Protein AF-A0A9W9W881-F1 (afdb_monomer_lite)

Sequence (322 aa):
MSTPLYPPQSPAHAGSLRLQHLAALTTILHRCLLQGDFTRAGRAWGLIMREQFRGKPADARLETRWGIGAEILLRRDQQSAPSIGHIAPTDAATGGRTPLPFTHKGFAEAKEYYERLILNHPYLKTNPHSISALHFYPAMFGLWVYVAQEESQFERDRIDDEESDELSDEDLIDEYGENRESNRKQALVAKVRGQELEQAQQIATRIDSLLGSPPYSDSPEILELRGMVSLWIGDLLALSLVKPPPEFLDEYGYDAMDTDGTDEPFEVRREQTLAMEQRKVEIHKSEEFLEKARKRRRGVSYNMEHLHIESPSAPTSPSPLY

Foldseek 3Di:
DDDDDDDPDDVVVVLVVLVVVLVVLVVQLVVCVVVVNLQVNQVSLVVQQDRADPNHGPDCQPPCNLLVNLLSLFQVVVVVPDPPDPDDDDDPPDPPDDPQRGDPRSLVVSLVSLVVQQVVFDDDPVCNPGDHNLNSLLSNLVSLLVVLVSQLVSQLVVLVVVVVVVVVPDPDDDPVRVVVSLLVSLLSSLVSLVSSLVSLVVSLVVLVVVCVDPPSVLRLSSLLVNLVSLLSNLVSLQSSQSDRDPVVCVVVVPDPPCPPDDDDPPVSVVSNVVSNVSSVVSNVSSVVSNVSSVVSVVVVVVVVVVVPDPPPPDDDDDDDDD

Organism: NCBI:txid1131564

pLDDT: mean 77.82, std 18.73, range [36.06, 97.75]

Structure (mmCIF, N/CA/C/O backbone):
data_AF-A0A9W9W881-F1
#
_entry.id   AF-A0A9W9W881-F1
#
loop_
_atom_site.group_PDB
_atom_site.id
_atom_site.type_symbol
_atom_site.label_atom_id
_atom_site.label_alt_id
_atom_site.label_comp_id
_atom_site.label_asym_id
_atom_site.label_entity_id
_atom_site.label_seq_id
_atom_site.pdbx_PDB_ins_code
_atom_site.Cartn_x
_atom_site.Cartn_y
_atom_site.Cartn_z
_atom_site.occupancy
_atom_site.B_iso_or_equiv
_atom_site.auth_seq_id
_atom_site.auth_comp_id
_atom_site.auth_asym_id
_atom_site.auth_atom_id
_atom_site.pdbx_PDB_model_num
ATOM 1 N N . MET A 1 1 ? 35.315 -40.656 -41.430 1.00 43.31 1 MET A N 1
ATOM 2 C CA . MET A 1 1 ? 34.558 -40.020 -40.331 1.00 43.31 1 MET A CA 1
ATOM 3 C C . MET A 1 1 ? 34.282 -38.583 -40.748 1.00 43.31 1 MET A C 1
ATOM 5 O O . MET A 1 1 ? 35.119 -37.724 -40.513 1.00 43.31 1 MET A O 1
ATOM 9 N N . SER A 1 2 ? 33.192 -38.345 -41.481 1.00 42.66 2 SER A N 1
ATOM 10 C CA . SER A 1 2 ? 32.840 -37.005 -41.969 1.00 42.66 2 SER A CA 1
ATOM 11 C C . SER A 1 2 ? 32.074 -36.267 -40.877 1.00 42.66 2 SER A C 1
ATOM 13 O O . SER A 1 2 ? 30.987 -36.692 -40.493 1.00 42.66 2 SER A O 1
ATOM 15 N N . THR A 1 3 ? 32.653 -35.193 -40.348 1.00 47.22 3 THR A N 1
ATOM 16 C CA . THR A 1 3 ? 31.975 -34.268 -39.437 1.00 47.22 3 THR A CA 1
ATOM 17 C C . THR A 1 3 ? 30.862 -33.540 -40.199 1.00 47.22 3 THR A C 1
ATOM 19 O O . THR A 1 3 ? 31.133 -32.973 -41.260 1.00 47.22 3 THR A O 1
ATOM 22 N N . PRO A 1 4 ? 29.605 -33.546 -39.719 1.00 52.56 4 PRO A N 1
ATOM 23 C CA . PRO A 1 4 ? 28.539 -32.813 -40.385 1.00 52.56 4 PRO A CA 1
ATOM 24 C C . PRO A 1 4 ? 28.791 -31.305 -40.243 1.00 52.56 4 PRO A C 1
ATOM 26 O O . PRO A 1 4 ? 28.753 -30.755 -39.142 1.00 52.56 4 PRO A O 1
ATOM 29 N N . LEU A 1 5 ? 29.061 -30.641 -41.371 1.00 47.91 5 LEU A N 1
ATOM 30 C CA . LEU A 1 5 ? 29.059 -29.184 -41.481 1.00 47.91 5 LEU A CA 1
ATOM 31 C C . LEU A 1 5 ? 27.616 -28.692 -41.313 1.00 47.91 5 LEU A C 1
ATOM 33 O O . LEU A 1 5 ? 26.796 -28.844 -42.216 1.00 47.91 5 LEU A O 1
ATOM 37 N N . TYR A 1 6 ? 27.302 -28.087 -40.169 1.00 52.16 6 TYR A N 1
ATOM 38 C CA . TYR A 1 6 ? 26.098 -27.271 -40.057 1.00 52.16 6 TYR A CA 1
ATOM 39 C C . TYR A 1 6 ? 26.323 -25.958 -40.822 1.00 52.16 6 TYR A C 1
ATOM 41 O O . TYR A 1 6 ? 27.308 -25.266 -40.542 1.00 52.16 6 TYR A O 1
ATOM 49 N N . PRO A 1 7 ? 25.450 -25.581 -41.775 1.00 54.53 7 PRO A N 1
ATOM 50 C CA . PRO A 1 7 ? 25.527 -24.262 -42.385 1.00 54.53 7 PRO A CA 1
ATOM 51 C C . PRO A 1 7 ? 25.271 -23.190 -41.310 1.00 54.53 7 PRO A C 1
ATOM 53 O O . PRO A 1 7 ? 24.410 -23.388 -40.445 1.00 54.53 7 PRO A O 1
ATOM 56 N N . PRO A 1 8 ? 25.996 -22.055 -41.329 1.00 53.31 8 PRO A N 1
ATOM 57 C CA . PRO A 1 8 ? 25.786 -20.986 -40.362 1.00 53.31 8 PRO A CA 1
ATOM 58 C C . PRO A 1 8 ? 24.362 -20.445 -40.516 1.00 53.31 8 PRO A C 1
ATOM 60 O O . PRO A 1 8 ? 23.983 -19.942 -41.575 1.00 53.31 8 PRO A O 1
ATOM 63 N N . GLN A 1 9 ? 23.553 -20.573 -39.462 1.00 55.41 9 GLN A N 1
ATOM 64 C CA . GLN A 1 9 ? 22.213 -19.998 -39.437 1.00 55.41 9 GLN A CA 1
ATOM 65 C C . GLN A 1 9 ? 22.325 -18.482 -39.630 1.00 55.41 9 GLN A C 1
ATOM 67 O O . GLN A 1 9 ? 23.018 -17.796 -38.878 1.00 55.41 9 GLN A O 1
ATOM 72 N N . SER A 1 10 ? 21.655 -17.964 -40.660 1.00 50.56 10 SER A N 1
ATOM 73 C CA . SER A 1 10 ? 21.650 -16.535 -40.963 1.00 50.56 10 SER A CA 1
ATOM 74 C C . SER A 1 10 ? 21.144 -15.736 -39.747 1.00 50.56 10 SER A C 1
ATOM 76 O O . SER A 1 10 ? 20.115 -16.104 -39.167 1.00 50.56 10 SER A O 1
ATOM 78 N N . PRO A 1 11 ? 21.809 -14.632 -39.350 1.00 57.38 11 PRO A N 1
ATOM 79 C CA . PRO A 1 11 ? 21.469 -13.863 -38.146 1.00 57.38 11 PRO A CA 1
ATOM 80 C C . PRO A 1 11 ? 20.027 -13.328 -38.147 1.00 57.38 11 PRO A C 1
ATOM 82 O O . PRO A 1 11 ? 19.446 -13.113 -37.083 1.00 57.38 11 PRO A O 1
ATOM 85 N N . ALA A 1 12 ? 19.416 -13.178 -39.327 1.00 56.03 12 ALA A N 1
ATOM 86 C CA . ALA A 1 12 ? 18.010 -12.805 -39.477 1.00 56.03 12 ALA A CA 1
ATOM 87 C C . ALA A 1 12 ? 17.038 -13.881 -38.943 1.00 56.03 12 ALA A C 1
ATOM 89 O O . ALA A 1 12 ? 16.045 -13.548 -38.297 1.00 56.03 12 ALA A O 1
ATOM 90 N N . HIS A 1 13 ? 17.342 -15.169 -39.146 1.00 57.84 13 HIS A N 1
ATOM 91 C CA . HIS A 1 13 ? 16.515 -16.277 -38.649 1.00 57.84 13 HIS A CA 1
ATOM 92 C C . HIS A 1 13 ? 16.701 -16.490 -37.140 1.00 57.84 13 HIS A C 1
ATOM 94 O O . HIS A 1 13 ? 15.731 -16.742 -36.429 1.00 57.84 13 HIS A O 1
ATOM 100 N N . ALA A 1 14 ? 17.922 -16.299 -36.628 1.00 60.28 14 ALA A N 1
ATOM 101 C CA . ALA A 1 14 ? 18.197 -16.345 -35.191 1.00 60.28 14 ALA A CA 1
ATOM 102 C C . ALA A 1 14 ? 17.456 -15.234 -34.419 1.00 60.28 14 ALA A C 1
ATOM 104 O O . ALA A 1 14 ? 16.965 -15.469 -33.315 1.00 60.28 14 ALA A O 1
ATOM 105 N N . GLY A 1 15 ? 17.322 -14.038 -35.007 1.00 65.81 15 GLY A N 1
ATOM 106 C CA . GLY A 1 15 ? 16.510 -12.954 -34.444 1.00 65.81 15 GLY A CA 1
ATOM 107 C C . GLY A 1 15 ? 15.017 -13.294 -34.383 1.00 65.81 15 GLY A C 1
ATOM 108 O O . GLY A 1 15 ? 14.369 -13.019 -33.376 1.00 65.81 15 GLY A O 1
ATOM 109 N N . SER A 1 16 ? 14.487 -13.945 -35.424 1.00 75.19 16 SER A N 1
ATOM 110 C CA . SER A 1 16 ? 13.089 -14.393 -35.471 1.00 75.19 16 SER A CA 1
ATOM 111 C C . SER A 1 16 ? 12.792 -15.491 -34.441 1.00 75.19 16 SER A C 1
ATOM 113 O O . SER A 1 16 ? 11.804 -15.388 -33.717 1.00 75.19 16 SER A O 1
ATOM 115 N N . LEU A 1 17 ? 13.678 -16.483 -34.287 1.00 81.69 17 LEU A N 1
ATOM 116 C CA . LEU A 1 17 ? 13.504 -17.561 -33.306 1.00 81.69 17 LEU A CA 1
ATOM 117 C C . LEU A 1 17 ? 13.557 -17.049 -31.859 1.00 81.69 17 LEU A C 1
ATOM 119 O O . LEU A 1 17 ? 12.751 -17.461 -31.030 1.00 81.69 17 LEU A O 1
ATOM 123 N N . ARG A 1 18 ? 14.469 -16.118 -31.545 1.00 76.62 18 ARG A N 1
ATOM 124 C CA . ARG A 1 18 ? 14.537 -15.505 -30.205 1.00 76.62 18 ARG A CA 1
ATOM 125 C C . ARG A 1 18 ? 13.291 -14.689 -29.878 1.00 76.62 18 ARG A C 1
ATOM 127 O O . ARG A 1 18 ? 12.807 -14.747 -28.754 1.00 76.62 18 ARG A O 1
ATOM 134 N N . LEU A 1 19 ? 12.745 -13.967 -30.858 1.00 79.12 19 LEU A N 1
ATOM 135 C CA . LEU A 1 19 ? 11.475 -13.255 -30.701 1.00 79.12 19 LEU A CA 1
ATOM 136 C C . LEU A 1 19 ? 10.310 -14.220 -30.462 1.00 79.12 19 LEU A C 1
ATOM 138 O O . LEU A 1 19 ? 9.491 -13.968 -29.583 1.00 79.12 19 LEU A O 1
ATOM 142 N N . GLN A 1 20 ? 10.262 -15.339 -31.188 1.00 84.75 20 GLN A N 1
ATOM 143 C CA . GLN A 1 20 ? 9.268 -16.393 -30.964 1.00 84.75 20 GLN A CA 1
ATOM 144 C C . GLN A 1 20 ? 9.413 -17.027 -29.575 1.00 84.75 20 GLN A C 1
ATOM 146 O O . GLN A 1 20 ? 8.412 -17.243 -28.898 1.00 84.75 20 GLN A O 1
ATOM 151 N N . HIS A 1 21 ? 10.643 -17.276 -29.121 1.00 86.69 21 HIS A N 1
ATOM 152 C CA . HIS A 1 21 ? 10.916 -17.811 -27.788 1.00 86.69 21 HIS A CA 1
ATOM 153 C C . HIS A 1 21 ? 10.500 -16.835 -26.682 1.00 86.69 21 HIS A C 1
ATOM 155 O O . HIS A 1 21 ? 9.827 -17.239 -25.738 1.00 86.69 21 HIS A O 1
ATOM 161 N N . LEU A 1 22 ? 10.829 -15.547 -26.816 1.00 85.38 22 LEU A N 1
ATOM 162 C CA . LEU A 1 22 ? 10.388 -14.515 -25.879 1.00 85.38 22 LEU A CA 1
ATOM 163 C C . LEU A 1 22 ? 8.862 -14.421 -25.852 1.00 85.38 22 LEU A C 1
ATOM 165 O O . LEU A 1 22 ? 8.283 -14.431 -24.772 1.00 85.38 22 LEU A O 1
ATOM 169 N N . ALA A 1 23 ? 8.207 -14.397 -27.016 1.00 86.38 23 ALA A N 1
ATOM 170 C CA . ALA A 1 23 ? 6.749 -14.397 -27.096 1.00 86.38 23 ALA A CA 1
ATOM 171 C C . ALA A 1 23 ? 6.154 -15.626 -26.389 1.00 86.38 23 ALA A C 1
ATOM 173 O O . ALA A 1 23 ? 5.244 -15.484 -25.572 1.00 86.38 23 ALA A O 1
ATOM 174 N N . ALA A 1 24 ? 6.714 -16.817 -26.617 1.00 91.44 24 ALA A N 1
ATOM 175 C CA . ALA A 1 24 ? 6.299 -18.034 -25.927 1.00 91.44 24 ALA A CA 1
ATOM 176 C C . ALA A 1 24 ? 6.495 -17.925 -24.403 1.00 91.44 24 ALA A C 1
ATOM 178 O O . ALA A 1 24 ? 5.555 -18.183 -23.654 1.00 91.44 24 ALA A O 1
ATOM 179 N N . LEU A 1 25 ? 7.657 -17.470 -23.922 1.00 90.06 25 LEU A N 1
ATOM 180 C CA . LEU A 1 25 ? 7.911 -17.279 -22.489 1.00 90.06 25 LEU A CA 1
ATOM 181 C C . LEU A 1 25 ? 6.960 -16.258 -21.855 1.00 90.06 25 LEU A C 1
ATOM 183 O O . LEU A 1 25 ? 6.441 -16.513 -20.771 1.00 90.06 25 LEU A O 1
ATOM 187 N N . THR A 1 26 ? 6.684 -15.140 -22.527 1.00 88.81 26 THR A N 1
ATOM 188 C CA . THR A 1 26 ? 5.724 -14.129 -22.063 1.00 88.81 26 THR A CA 1
ATOM 189 C C . THR A 1 26 ? 4.304 -14.698 -22.002 1.00 88.81 26 THR A C 1
ATOM 191 O O . THR A 1 26 ? 3.604 -14.484 -21.015 1.00 88.81 26 THR A O 1
ATOM 194 N N . THR A 1 27 ? 3.875 -15.486 -22.995 1.00 92.06 27 THR A N 1
ATOM 195 C CA . THR A 1 27 ? 2.553 -16.143 -22.946 1.00 92.06 27 THR A CA 1
ATOM 196 C C . THR A 1 27 ? 2.453 -17.165 -21.815 1.00 92.06 27 THR A C 1
ATOM 198 O O . THR A 1 27 ? 1.438 -17.207 -21.119 1.00 92.06 27 THR A O 1
ATOM 201 N N . ILE A 1 28 ? 3.509 -17.952 -21.580 1.00 93.06 28 ILE A N 1
ATOM 202 C CA . ILE A 1 28 ? 3.576 -18.899 -20.461 1.00 93.06 28 ILE A CA 1
ATOM 203 C C . ILE A 1 28 ? 3.518 -18.143 -19.134 1.00 93.06 28 ILE A C 1
ATOM 205 O O . ILE A 1 28 ? 2.747 -18.532 -18.263 1.00 93.06 28 ILE A O 1
ATOM 209 N N . LEU A 1 29 ? 4.269 -17.046 -18.997 1.00 91.69 29 LEU A N 1
ATOM 210 C CA . LEU A 1 29 ? 4.249 -16.192 -17.812 1.00 91.69 29 LEU A CA 1
ATOM 211 C C . LEU A 1 29 ? 2.827 -15.711 -17.500 1.00 91.69 29 LEU A C 1
ATOM 213 O O . LEU A 1 29 ? 2.336 -15.967 -16.404 1.00 91.69 29 LEU A O 1
ATOM 217 N N . HIS A 1 30 ? 2.142 -15.072 -18.454 1.00 91.06 30 HIS A N 1
ATOM 218 C CA . HIS A 1 30 ? 0.782 -14.569 -18.230 1.00 91.06 30 HIS A CA 1
ATOM 219 C C . HIS A 1 30 ? -0.218 -15.686 -17.935 1.00 91.06 30 HIS A C 1
ATOM 221 O O . HIS A 1 30 ? -1.065 -15.531 -17.058 1.00 91.06 30 HIS A O 1
ATOM 227 N N . ARG A 1 31 ? -0.101 -16.838 -18.606 1.00 94.44 31 ARG A N 1
ATOM 228 C CA . ARG A 1 31 ? -0.942 -18.000 -18.305 1.00 94.44 31 ARG A CA 1
ATOM 229 C C . ARG A 1 31 ? -0.710 -18.513 -16.884 1.00 94.44 31 ARG A C 1
ATOM 231 O O . ARG A 1 31 ? -1.683 -18.793 -16.194 1.00 94.44 31 ARG A O 1
ATOM 238 N N . CYS A 1 32 ? 0.544 -18.621 -16.446 1.00 92.62 32 CYS A N 1
ATOM 239 C CA . CYS A 1 32 ? 0.873 -19.027 -15.082 1.00 92.62 32 CYS A CA 1
ATOM 240 C C . CYS A 1 32 ? 0.336 -18.026 -14.053 1.00 92.62 32 CYS A C 1
ATOM 242 O O . CYS A 1 32 ? -0.226 -18.458 -13.057 1.00 92.62 32 CYS A O 1
ATOM 244 N N . LEU A 1 33 ? 0.425 -16.717 -14.311 1.00 91.12 33 LEU A N 1
ATOM 245 C CA . LEU A 1 33 ? -0.152 -15.692 -13.431 1.00 91.12 33 LEU A CA 1
ATOM 246 C C . LEU A 1 33 ? -1.680 -15.814 -13.324 1.00 91.12 33 LEU A C 1
ATOM 248 O O . LEU A 1 33 ? -2.207 -15.792 -12.219 1.00 91.12 33 LEU A O 1
ATOM 252 N N . LEU A 1 34 ? -2.387 -16.018 -14.444 1.00 91.50 34 LEU A N 1
ATOM 253 C CA . LEU A 1 34 ? -3.847 -16.211 -14.451 1.00 91.50 34 LEU A CA 1
ATOM 254 C C . LEU A 1 34 ? -4.287 -17.496 -13.740 1.00 91.50 34 LEU A C 1
ATOM 256 O O . LEU A 1 34 ? -5.361 -17.545 -13.155 1.00 91.50 34 LEU A O 1
ATOM 260 N N . GLN A 1 35 ? -3.468 -18.544 -13.808 1.00 90.25 35 GLN A N 1
ATOM 261 C CA . GLN A 1 35 ? -3.699 -19.803 -13.096 1.00 90.25 35 GLN A CA 1
ATOM 262 C C . GLN A 1 35 ? -3.260 -19.738 -11.628 1.00 90.25 35 GLN A C 1
ATOM 264 O O . GLN A 1 35 ? -3.449 -20.709 -10.900 1.00 90.25 35 GLN A O 1
ATOM 269 N N . GLY A 1 36 ? -2.639 -18.631 -11.215 1.00 87.56 36 GLY A N 1
ATOM 270 C CA . GLY A 1 36 ? -2.055 -18.479 -9.897 1.00 87.56 36 GLY A CA 1
ATOM 271 C C . GLY A 1 36 ? -0.903 -19.444 -9.637 1.00 87.56 36 GLY A C 1
ATOM 272 O O . GLY A 1 36 ? -0.760 -19.850 -8.505 1.00 87.56 36 GLY A O 1
ATOM 273 N N . ASP A 1 37 ? -0.094 -19.851 -10.624 1.00 90.94 37 ASP A N 1
ATOM 274 C CA . ASP A 1 37 ? 1.142 -20.638 -10.435 1.00 90.94 37 ASP A CA 1
ATOM 275 C C . ASP A 1 37 ? 2.366 -19.704 -10.439 1.00 90.94 37 ASP A C 1
ATOM 277 O O . ASP A 1 37 ? 3.026 -19.477 -11.462 1.00 90.94 37 ASP A O 1
ATOM 281 N N . PHE A 1 38 ? 2.667 -19.131 -9.273 1.00 90.81 38 PHE A N 1
ATOM 282 C CA . PHE A 1 38 ? 3.740 -18.156 -9.084 1.00 90.81 38 PHE A CA 1
ATOM 283 C C . PHE A 1 38 ? 5.134 -18.796 -9.124 1.00 90.81 38 PHE A C 1
ATOM 285 O O . PHE A 1 38 ? 6.111 -18.136 -9.488 1.00 90.81 38 PHE A O 1
ATOM 292 N N . THR A 1 39 ? 5.252 -20.094 -8.839 1.00 91.06 39 THR A N 1
ATOM 293 C CA . THR A 1 39 ? 6.529 -20.820 -8.933 1.00 91.06 39 THR A CA 1
ATOM 294 C C . THR A 1 39 ? 6.975 -20.973 -10.385 1.00 91.06 39 THR A C 1
ATOM 296 O O . THR A 1 39 ? 8.131 -20.678 -10.717 1.00 91.06 39 THR A O 1
ATOM 299 N N . ARG A 1 40 ? 6.079 -21.398 -11.286 1.00 91.06 40 ARG A N 1
ATOM 300 C CA . ARG A 1 40 ? 6.387 -21.472 -12.725 1.00 91.06 40 ARG A CA 1
ATOM 301 C C . ARG A 1 40 ? 6.504 -20.086 -13.341 1.00 91.06 40 ARG A C 1
ATOM 303 O O . ARG A 1 40 ? 7.426 -19.877 -14.134 1.00 91.06 40 ARG A O 1
ATOM 310 N N . ALA A 1 41 ? 5.656 -19.141 -12.930 1.00 92.69 41 ALA A N 1
ATOM 311 C CA . ALA A 1 41 ? 5.765 -17.747 -13.352 1.00 92.69 41 ALA A CA 1
ATOM 312 C C . ALA A 1 41 ? 7.150 -17.171 -13.016 1.00 92.69 41 ALA A C 1
ATOM 314 O O . ALA A 1 41 ? 7.804 -16.608 -13.890 1.00 92.69 41 ALA A O 1
ATOM 315 N N . GLY A 1 42 ? 7.662 -17.401 -11.802 1.00 90.00 42 GLY A N 1
ATOM 316 C CA . GLY A 1 42 ? 8.997 -16.951 -11.400 1.00 90.00 42 GLY A CA 1
ATOM 317 C C . GLY A 1 42 ? 10.132 -17.555 -12.224 1.00 90.00 42 GLY A C 1
ATOM 318 O O . GLY A 1 42 ? 11.092 -16.857 -12.557 1.00 90.00 42 GLY A O 1
ATOM 319 N N . ARG A 1 43 ? 10.017 -18.824 -12.632 1.00 91.25 43 ARG A N 1
ATOM 320 C CA . ARG A 1 43 ? 10.991 -19.455 -13.541 1.00 91.25 43 ARG A CA 1
ATOM 321 C C . ARG A 1 43 ? 10.941 -18.839 -14.939 1.00 91.25 43 ARG A C 1
ATOM 323 O O . ARG A 1 43 ? 11.992 -18.500 -15.479 1.00 91.25 43 ARG A O 1
ATOM 330 N N . ALA A 1 44 ? 9.745 -18.667 -15.504 1.00 91.38 44 ALA A N 1
ATOM 331 C CA . ALA A 1 44 ? 9.560 -18.029 -16.809 1.00 91.38 44 ALA A CA 1
ATOM 332 C C . ALA A 1 44 ? 10.081 -16.583 -16.799 1.00 91.38 44 ALA A C 1
ATOM 334 O O . ALA A 1 44 ? 10.824 -16.184 -17.694 1.00 91.38 44 ALA A O 1
ATOM 335 N N . TRP A 1 45 ? 9.781 -15.835 -15.736 1.00 89.25 45 TRP A N 1
ATOM 336 C CA . TRP A 1 45 ? 10.279 -14.481 -15.511 1.00 89.25 45 TRP A CA 1
ATOM 337 C C . TRP A 1 45 ? 11.810 -14.426 -15.443 1.00 89.25 45 TRP A C 1
ATOM 339 O O . TRP A 1 45 ? 12.442 -13.619 -16.126 1.00 89.25 45 TRP A O 1
ATOM 349 N N . GLY A 1 46 ? 12.432 -15.341 -14.695 1.00 87.81 46 GLY A N 1
ATOM 350 C CA . GLY A 1 46 ? 13.888 -15.455 -14.628 1.00 87.81 46 GLY A CA 1
ATOM 351 C C . GLY A 1 46 ? 14.544 -15.753 -15.982 1.00 87.81 46 GLY A C 1
ATOM 352 O O . GLY A 1 46 ? 15.637 -15.252 -16.247 1.00 87.81 46 GLY A O 1
ATOM 353 N N . LEU A 1 47 ? 13.890 -16.527 -16.856 1.00 89.12 47 LEU A N 1
ATOM 354 C CA . LEU A 1 47 ? 14.365 -16.774 -18.223 1.00 89.12 47 LEU A CA 1
ATOM 355 C C . LEU A 1 47 ? 14.237 -15.527 -19.106 1.00 89.12 47 LEU A C 1
ATOM 357 O O . LEU A 1 47 ? 15.191 -15.191 -19.803 1.00 89.12 47 LEU A O 1
ATOM 361 N N . ILE A 1 48 ? 13.119 -14.798 -19.015 1.00 87.56 48 ILE A N 1
ATOM 362 C CA . ILE A 1 48 ? 12.913 -13.533 -19.742 1.00 87.56 48 ILE A CA 1
ATOM 363 C C . ILE A 1 48 ? 14.004 -12.518 -19.381 1.00 87.56 48 ILE A C 1
ATOM 365 O O . ILE A 1 48 ? 14.575 -11.896 -20.272 1.00 87.56 48 ILE A O 1
ATOM 369 N N . MET A 1 49 ? 14.342 -12.390 -18.095 1.00 83.75 49 MET A N 1
ATOM 370 C CA . MET A 1 49 ? 15.373 -11.457 -17.621 1.00 83.75 49 MET A CA 1
ATOM 371 C C . MET A 1 49 ? 16.796 -11.821 -18.072 1.00 83.75 49 MET A C 1
ATOM 373 O O . MET A 1 49 ? 17.658 -10.947 -18.165 1.00 83.75 49 MET A O 1
ATOM 377 N N . ARG A 1 50 ? 17.063 -13.103 -18.346 1.00 84.19 50 ARG A N 1
ATOM 378 C CA . ARG A 1 50 ? 18.371 -13.589 -18.821 1.00 84.19 50 ARG A CA 1
ATOM 379 C C . ARG A 1 50 ? 18.516 -13.522 -20.341 1.00 84.19 50 ARG A C 1
ATOM 381 O O . ARG A 1 50 ? 19.643 -13.549 -20.836 1.00 84.19 50 ARG A O 1
ATOM 388 N N . GLU A 1 51 ? 17.411 -13.434 -21.076 1.00 80.88 51 GLU A N 1
ATOM 389 C CA . GLU A 1 51 ? 17.425 -13.320 -22.531 1.00 80.88 51 GLU A CA 1
ATOM 390 C C . GLU A 1 51 ? 18.029 -11.967 -22.947 1.00 80.88 51 GLU A C 1
ATOM 392 O O . GLU A 1 51 ? 17.644 -10.900 -22.460 1.00 80.88 51 GLU A O 1
ATOM 397 N N . GLN A 1 52 ? 19.004 -12.002 -23.858 1.00 70.38 52 GLN A N 1
ATOM 398 C CA . GLN A 1 52 ? 19.669 -10.800 -24.360 1.00 70.38 52 GLN A CA 1
ATOM 399 C C . GLN A 1 52 ? 19.120 -10.426 -25.735 1.00 70.38 52 GLN A C 1
ATOM 401 O O . GLN A 1 52 ? 19.324 -11.137 -26.727 1.00 70.38 52 GLN A O 1
ATOM 406 N N . PHE A 1 53 ? 18.486 -9.260 -25.823 1.00 61.16 53 PHE A N 1
ATOM 407 C CA . PHE A 1 53 ? 18.010 -8.699 -27.077 1.00 61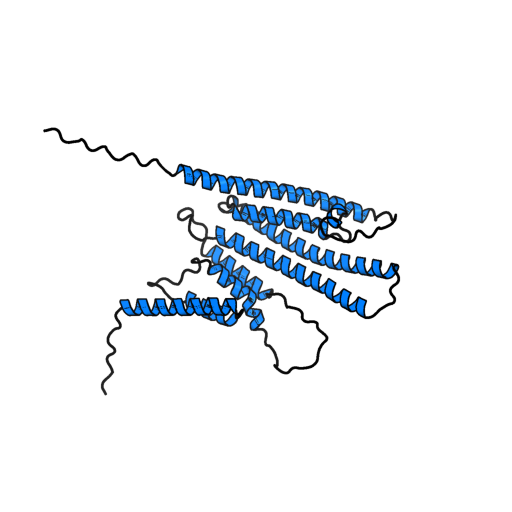.16 53 PHE A CA 1
ATOM 408 C C . PHE A 1 53 ? 19.033 -7.706 -27.633 1.00 61.16 53 PHE A C 1
ATOM 410 O O . PHE A 1 53 ? 19.351 -6.699 -27.004 1.00 61.16 53 PHE A O 1
ATOM 417 N N . ARG A 1 54 ? 19.577 -7.985 -28.826 1.00 58.50 54 ARG A N 1
ATOM 418 C CA . ARG A 1 54 ? 20.606 -7.144 -29.481 1.00 58.50 54 ARG A CA 1
ATOM 419 C C . ARG A 1 54 ? 21.821 -6.842 -28.577 1.00 58.50 54 ARG A C 1
ATOM 421 O O . ARG A 1 54 ? 22.352 -5.736 -28.601 1.00 58.50 54 ARG A O 1
ATOM 428 N N . GLY A 1 55 ? 22.235 -7.816 -27.760 1.00 63.31 55 GLY A N 1
ATOM 429 C CA . GLY A 1 55 ? 23.362 -7.679 -26.826 1.00 63.31 55 GLY A CA 1
ATOM 430 C C . GLY A 1 55 ? 23.060 -6.869 -25.559 1.00 63.31 55 GLY A C 1
ATOM 431 O O . GLY A 1 55 ? 23.974 -6.603 -24.785 1.00 63.31 55 GLY A O 1
ATOM 432 N N . LYS A 1 56 ? 21.799 -6.482 -25.328 1.00 65.12 56 LYS A N 1
ATOM 433 C CA . LYS A 1 56 ? 21.339 -5.859 -24.081 1.00 65.12 56 LYS A CA 1
ATOM 434 C C . LYS A 1 56 ? 20.429 -6.833 -23.325 1.00 65.12 56 LYS A C 1
ATOM 436 O O . LYS A 1 56 ? 19.611 -7.490 -23.972 1.00 65.12 56 LYS A O 1
ATOM 441 N N . PRO A 1 57 ? 20.551 -6.959 -21.994 1.00 68.50 57 PRO A N 1
ATOM 442 C CA . PRO A 1 57 ? 19.601 -7.748 -21.213 1.00 68.50 57 PRO A CA 1
ATOM 443 C C . PRO A 1 57 ? 18.191 -7.157 -21.346 1.00 68.50 57 PRO A C 1
ATOM 445 O O . PRO A 1 57 ? 18.044 -5.956 -21.600 1.00 68.50 57 PRO A O 1
ATOM 448 N N . ALA A 1 58 ? 17.163 -7.993 -21.193 1.00 71.06 58 ALA A N 1
ATOM 449 C CA . ALA A 1 58 ? 15.783 -7.524 -21.134 1.00 71.06 58 ALA A CA 1
ATOM 450 C C . ALA A 1 58 ? 15.635 -6.444 -20.044 1.00 71.06 58 ALA A C 1
ATOM 452 O O . ALA A 1 58 ? 16.017 -6.649 -18.892 1.00 71.06 58 ALA A O 1
ATOM 453 N N . ASP A 1 59 ? 15.109 -5.274 -20.417 1.00 75.00 59 ASP A N 1
ATOM 454 C CA . ASP A 1 59 ? 14.913 -4.169 -19.479 1.00 75.00 59 ASP A CA 1
ATOM 455 C C . ASP A 1 59 ? 13.686 -4.464 -18.603 1.00 75.00 59 ASP A C 1
ATOM 457 O O . ASP A 1 59 ? 12.560 -4.526 -19.103 1.00 75.00 59 ASP A O 1
ATOM 461 N N . ALA A 1 60 ? 13.902 -4.635 -17.294 1.00 74.81 60 ALA A N 1
ATOM 462 C CA . ALA A 1 60 ? 12.842 -4.874 -16.308 1.00 74.81 60 ALA A CA 1
ATOM 463 C C . ALA A 1 60 ? 11.802 -3.742 -16.264 1.00 74.81 60 ALA A C 1
ATOM 465 O O . ALA A 1 60 ? 10.690 -3.931 -15.773 1.00 74.81 60 ALA A O 1
ATOM 466 N N . ARG A 1 61 ? 12.165 -2.556 -16.761 1.00 78.19 61 ARG A N 1
ATOM 467 C CA . ARG A 1 61 ? 11.320 -1.366 -16.718 1.00 78.19 61 ARG A CA 1
ATOM 468 C C . ARG A 1 61 ? 10.188 -1.402 -17.737 1.00 78.19 61 ARG A C 1
ATOM 470 O O . ARG A 1 61 ? 9.145 -0.810 -17.488 1.00 78.19 61 ARG A O 1
ATOM 477 N N . LEU A 1 62 ? 10.370 -2.075 -18.871 1.00 74.38 62 LEU A N 1
ATOM 478 C CA . LEU A 1 62 ? 9.388 -2.061 -19.957 1.00 74.38 62 LEU A CA 1
ATOM 479 C C . LEU A 1 62 ? 8.084 -2.765 -19.548 1.00 74.38 62 LEU A C 1
ATOM 481 O O . LEU A 1 62 ? 8.113 -3.751 -18.818 1.00 74.38 62 LEU A O 1
ATOM 485 N N . GLU A 1 63 ? 6.947 -2.257 -20.042 1.00 68.75 63 GLU A N 1
ATOM 486 C CA . GLU A 1 63 ? 5.620 -2.900 -19.960 1.00 68.75 63 GLU A CA 1
ATOM 487 C C . GLU A 1 63 ? 5.179 -3.303 -18.540 1.00 68.75 63 GLU A C 1
ATOM 489 O O . GLU A 1 63 ? 4.588 -4.362 -18.348 1.00 68.75 63 GLU A O 1
ATOM 494 N N . THR A 1 64 ? 5.478 -2.495 -17.515 1.00 71.50 64 THR A N 1
ATOM 495 C CA . THR A 1 64 ? 5.094 -2.767 -16.106 1.00 71.50 64 THR A CA 1
ATOM 496 C C . THR A 1 64 ? 5.612 -4.098 -15.544 1.00 71.50 64 THR A C 1
ATOM 498 O O . THR A 1 64 ? 5.172 -4.558 -14.492 1.00 71.50 64 THR A O 1
ATOM 501 N N . ARG A 1 65 ? 6.597 -4.719 -16.204 1.00 83.81 65 ARG A N 1
ATOM 502 C CA . ARG A 1 65 ? 7.096 -6.045 -15.827 1.00 83.81 65 ARG A CA 1
ATOM 503 C C . ARG A 1 65 ? 7.798 -6.065 -14.467 1.00 83.81 65 ARG A C 1
ATOM 505 O O . ARG A 1 65 ? 7.857 -7.101 -13.812 1.00 83.81 65 ARG A O 1
ATOM 512 N N . TRP A 1 66 ? 8.279 -4.912 -14.016 1.00 89.62 66 TRP A N 1
ATOM 513 C CA . TRP A 1 66 ? 8.773 -4.724 -12.659 1.00 89.62 66 TRP A CA 1
ATOM 514 C C . TRP A 1 66 ? 7.698 -5.030 -11.602 1.00 89.62 66 TRP A C 1
ATOM 516 O O . TRP A 1 66 ? 7.996 -5.691 -10.613 1.00 89.62 66 TRP A O 1
ATOM 526 N N . GLY A 1 67 ? 6.437 -4.652 -11.837 1.00 89.44 67 GLY A N 1
ATOM 527 C CA . GLY A 1 67 ? 5.333 -4.967 -10.925 1.00 89.44 67 GLY A CA 1
ATOM 528 C C . GLY A 1 67 ? 5.060 -6.470 -10.866 1.00 89.44 67 GLY A C 1
ATOM 529 O O . GLY A 1 67 ? 4.893 -7.030 -9.788 1.00 89.44 67 GLY A O 1
ATOM 530 N N . ILE A 1 68 ? 5.138 -7.148 -12.017 1.00 90.69 68 ILE A N 1
ATOM 531 C CA . ILE A 1 68 ? 5.011 -8.612 -12.110 1.00 90.69 68 ILE A CA 1
ATOM 532 C C . ILE A 1 68 ? 6.105 -9.312 -11.291 1.00 90.69 68 ILE A C 1
ATOM 534 O O . ILE A 1 68 ? 5.835 -10.300 -10.612 1.00 90.69 68 ILE A O 1
ATOM 538 N N . GLY A 1 69 ? 7.339 -8.802 -11.333 1.00 90.31 69 GLY A N 1
ATOM 539 C CA . GLY A 1 69 ? 8.443 -9.333 -10.535 1.00 90.31 69 GLY A CA 1
ATOM 540 C C . GLY A 1 69 ? 8.162 -9.277 -9.031 1.00 90.31 69 GLY A C 1
ATOM 541 O O . GLY A 1 69 ? 8.372 -10.273 -8.339 1.00 90.31 69 GLY A O 1
ATOM 542 N N . ALA A 1 70 ? 7.648 -8.145 -8.545 1.00 92.56 70 ALA A N 1
ATOM 543 C CA . ALA A 1 70 ? 7.265 -7.985 -7.144 1.00 92.56 70 ALA A CA 1
ATOM 544 C C . ALA A 1 70 ? 6.097 -8.907 -6.753 1.00 92.56 70 ALA A C 1
ATOM 546 O O . ALA A 1 70 ? 6.167 -9.567 -5.720 1.00 92.56 70 ALA A O 1
ATOM 547 N N . GLU A 1 71 ? 5.077 -9.016 -7.605 1.00 91.06 71 GLU A N 1
ATOM 548 C CA . GLU A 1 71 ? 3.905 -9.872 -7.376 1.00 91.06 71 GLU A CA 1
ATOM 549 C C . GLU A 1 71 ? 4.284 -11.353 -7.252 1.00 91.06 71 GLU A C 1
ATOM 551 O O . GLU A 1 71 ? 3.823 -12.070 -6.362 1.00 91.06 71 GLU A O 1
ATOM 556 N N . ILE A 1 72 ? 5.185 -11.820 -8.119 1.00 92.31 72 ILE A N 1
ATOM 557 C CA . ILE A 1 72 ? 5.709 -13.183 -8.044 1.00 92.31 72 ILE A CA 1
ATOM 558 C C . ILE A 1 72 ? 6.437 -13.399 -6.716 1.00 92.31 72 ILE A C 1
ATOM 560 O O . ILE A 1 72 ? 6.222 -14.426 -6.080 1.00 92.31 72 ILE A O 1
ATOM 564 N N . LEU A 1 73 ? 7.297 -12.468 -6.292 1.00 92.38 73 LEU A N 1
ATOM 565 C CA . LEU A 1 73 ? 8.035 -12.596 -5.028 1.00 92.38 73 LEU A CA 1
ATOM 566 C C . LEU A 1 73 ? 7.096 -12.628 -3.819 1.00 92.38 73 LEU A C 1
ATOM 568 O O . LEU A 1 73 ? 7.290 -13.445 -2.922 1.00 92.38 73 LEU A O 1
ATOM 572 N N . LEU A 1 74 ? 6.045 -11.809 -3.842 1.00 91.81 74 LEU A N 1
ATOM 573 C CA . LEU A 1 74 ? 5.045 -11.733 -2.784 1.00 91.81 74 LEU A CA 1
ATOM 574 C C . LEU A 1 74 ? 4.334 -13.081 -2.552 1.00 91.81 74 LEU A C 1
ATOM 576 O O . LEU A 1 74 ? 4.086 -13.466 -1.406 1.00 91.81 74 LEU A O 1
ATOM 580 N N . ARG A 1 75 ? 4.039 -13.816 -3.635 1.00 89.81 75 ARG A N 1
ATOM 581 C CA . ARG A 1 75 ? 3.150 -14.994 -3.611 1.00 89.81 75 ARG A CA 1
ATOM 582 C C . ARG A 1 75 ? 3.835 -16.345 -3.821 1.00 89.81 75 ARG A C 1
ATOM 584 O O . ARG A 1 75 ? 3.266 -17.377 -3.473 1.00 89.81 75 ARG A O 1
ATOM 591 N N . ARG A 1 76 ? 5.052 -16.385 -4.376 1.00 85.81 76 ARG A N 1
ATOM 592 C CA . ARG A 1 76 ? 5.760 -17.639 -4.727 1.00 85.81 76 ARG A CA 1
ATOM 593 C C . ARG A 1 76 ? 5.941 -18.576 -3.536 1.00 85.81 76 ARG A C 1
ATOM 595 O O . ARG A 1 76 ? 5.813 -19.792 -3.684 1.00 85.81 76 ARG A O 1
ATOM 602 N N . ASP A 1 77 ? 6.255 -18.024 -2.371 1.00 81.25 77 ASP A N 1
ATOM 603 C CA . ASP A 1 77 ? 6.617 -18.824 -1.202 1.00 81.25 77 ASP A CA 1
ATOM 604 C C . ASP A 1 77 ? 5.418 -19.596 -0.618 1.00 81.25 77 ASP A C 1
ATOM 606 O O . ASP A 1 77 ? 5.618 -20.639 -0.001 1.00 81.25 77 ASP A O 1
ATOM 610 N N . GLN A 1 78 ? 4.178 -19.190 -0.917 1.00 75.31 78 GLN A N 1
ATOM 611 C CA . GLN A 1 78 ? 2.980 -19.943 -0.521 1.00 75.31 78 GLN A CA 1
ATOM 612 C C . GLN A 1 78 ? 2.871 -21.313 -1.185 1.00 75.31 78 GLN A C 1
ATOM 614 O O . GLN A 1 78 ? 2.375 -22.264 -0.596 1.00 75.31 78 GLN A O 1
ATOM 619 N N . GLN A 1 79 ? 3.364 -21.429 -2.414 1.00 69.00 79 GLN A N 1
ATOM 620 C CA . GLN A 1 79 ? 3.280 -22.663 -3.201 1.00 69.00 79 GLN A CA 1
ATOM 621 C C . GLN A 1 79 ? 4.438 -23.613 -2.938 1.00 69.00 79 GLN A C 1
ATOM 623 O O . GLN A 1 79 ? 4.392 -24.776 -3.329 1.00 69.00 79 GLN A O 1
ATOM 628 N N . SER A 1 80 ? 5.505 -23.086 -2.337 1.00 56.16 80 SER A N 1
ATOM 629 C CA . SER A 1 80 ? 6.696 -23.847 -1.972 1.00 56.16 80 SER A CA 1
ATOM 630 C C . SER A 1 80 ? 6.605 -24.405 -0.551 1.00 56.16 80 SER A C 1
ATOM 632 O O . SER A 1 80 ? 7.413 -25.264 -0.200 1.00 56.16 80 SER A O 1
ATOM 634 N N . ALA A 1 81 ? 5.634 -23.950 0.255 1.00 49.81 81 ALA A N 1
ATOM 635 C CA . ALA A 1 81 ? 5.272 -24.630 1.489 1.00 49.81 81 ALA A CA 1
ATOM 636 C C . ALA A 1 81 ? 4.865 -26.068 1.126 1.00 49.81 81 ALA A C 1
ATOM 638 O O . ALA A 1 81 ? 3.975 -26.256 0.292 1.00 49.81 81 ALA A O 1
ATOM 639 N N . PRO A 1 82 ? 5.548 -27.095 1.661 1.00 41.78 82 PRO A N 1
ATOM 640 C CA . PRO A 1 82 ? 5.240 -28.462 1.304 1.00 41.78 82 PRO A CA 1
ATOM 641 C C . PRO A 1 82 ? 3.818 -28.756 1.770 1.00 41.78 82 PRO A C 1
ATOM 643 O O . PRO A 1 82 ? 3.539 -28.785 2.968 1.00 41.78 82 PRO A O 1
ATOM 646 N N . SER A 1 83 ? 2.934 -29.033 0.817 1.00 44.09 83 SER A N 1
ATOM 647 C CA . SER A 1 83 ? 1.805 -29.921 1.041 1.00 44.09 83 SER A CA 1
ATOM 648 C C . SER A 1 83 ? 2.378 -31.284 1.436 1.00 44.09 83 SER A C 1
ATOM 650 O O . SER A 1 83 ? 2.610 -32.170 0.611 1.00 44.09 83 SER A O 1
ATOM 652 N N . ILE A 1 84 ? 2.712 -31.429 2.719 1.00 39.38 84 ILE A N 1
ATOM 653 C CA . ILE A 1 84 ? 3.015 -32.722 3.314 1.00 39.38 84 ILE A CA 1
ATOM 654 C C . ILE A 1 84 ? 1.745 -33.551 3.151 1.00 39.38 84 ILE A C 1
ATOM 656 O O . ILE A 1 84 ? 0.745 -33.297 3.807 1.00 39.38 84 ILE A O 1
ATOM 660 N N . GLY A 1 85 ? 1.805 -34.536 2.259 1.00 36.41 85 GLY A N 1
ATOM 661 C CA . GLY A 1 85 ? 0.869 -35.649 2.236 1.00 36.41 85 GLY A CA 1
ATOM 662 C C . GLY A 1 85 ? -0.507 -35.310 1.679 1.00 36.41 85 GLY A C 1
ATOM 663 O O . GLY A 1 85 ? -1.433 -34.953 2.393 1.00 36.41 85 GLY A O 1
ATOM 664 N N . HIS A 1 86 ? -0.674 -35.589 0.393 1.00 38.75 86 HIS A N 1
ATOM 665 C CA . HIS A 1 86 ? -1.969 -35.885 -0.200 1.00 38.75 86 HIS A CA 1
ATOM 666 C C . HIS A 1 86 ? -2.495 -37.218 0.381 1.00 38.75 86 HIS A C 1
ATOM 668 O O . HIS A 1 86 ? -2.422 -38.257 -0.269 1.00 38.75 86 HIS A O 1
ATOM 674 N N . ILE A 1 87 ? -2.975 -37.200 1.627 1.00 37.09 87 ILE A N 1
ATOM 675 C CA . ILE A 1 87 ? -3.854 -38.217 2.220 1.00 37.09 87 ILE A CA 1
ATOM 676 C C . ILE A 1 87 ? -4.938 -37.450 2.988 1.00 37.09 87 ILE A C 1
ATOM 678 O O . ILE A 1 87 ? -4.746 -37.057 4.130 1.00 37.09 87 ILE A O 1
ATOM 682 N N . ALA A 1 88 ? -6.069 -37.200 2.332 1.00 42.47 88 ALA A N 1
ATOM 683 C CA . ALA A 1 88 ? -7.340 -36.937 3.014 1.00 42.47 88 ALA A CA 1
ATOM 684 C C . ALA A 1 88 ? -7.938 -38.290 3.474 1.00 42.47 88 ALA A C 1
ATOM 686 O O . ALA A 1 88 ? -7.516 -39.310 2.913 1.00 42.47 88 ALA A O 1
ATOM 687 N N . PRO A 1 89 ? -8.945 -38.371 4.373 1.00 51.56 89 PRO A N 1
ATOM 688 C CA . PRO A 1 89 ? -9.812 -37.307 4.908 1.00 51.56 89 PRO A CA 1
ATOM 689 C C . PRO A 1 89 ? -9.985 -37.352 6.452 1.00 51.56 89 PRO A C 1
ATOM 691 O O . PRO A 1 89 ? -9.456 -38.251 7.087 1.00 51.56 89 PRO A O 1
ATOM 694 N N . THR A 1 90 ? -10.801 -36.431 6.992 1.00 37.62 90 THR A N 1
ATOM 695 C CA . THR A 1 90 ? -11.187 -36.198 8.411 1.00 37.62 90 THR A CA 1
ATOM 696 C C . THR A 1 90 ? -10.311 -35.213 9.183 1.00 37.62 90 THR A C 1
ATOM 698 O O . THR A 1 90 ? -9.442 -35.615 9.938 1.00 37.62 90 THR A O 1
ATOM 701 N N . ASP A 1 91 ? -10.586 -33.924 8.981 1.00 36.06 91 ASP A N 1
ATOM 702 C CA . ASP A 1 91 ? -10.834 -32.981 10.079 1.00 36.06 91 ASP A CA 1
ATOM 703 C C . ASP A 1 91 ? -11.704 -31.855 9.509 1.00 36.06 91 ASP A C 1
ATOM 705 O O . ASP A 1 91 ? -11.244 -30.839 8.995 1.00 36.06 91 ASP A O 1
ATOM 709 N N . ALA A 1 92 ? -13.013 -32.104 9.517 1.00 38.88 92 ALA A N 1
ATOM 710 C CA . ALA A 1 92 ? -14.049 -31.132 9.194 1.00 38.88 92 ALA A CA 1
ATOM 711 C C . ALA A 1 92 ? -14.275 -30.186 10.392 1.00 38.88 92 ALA A C 1
ATOM 713 O O . ALA A 1 92 ? -15.380 -30.117 10.916 1.00 38.88 92 ALA A O 1
ATOM 714 N N . ALA A 1 93 ? -13.210 -29.527 10.861 1.00 41.94 93 ALA A N 1
ATOM 715 C CA . ALA A 1 93 ? -13.242 -28.641 12.033 1.00 41.94 93 ALA A CA 1
ATOM 716 C C . ALA A 1 93 ? -12.369 -27.379 11.885 1.00 41.94 93 ALA A C 1
ATOM 718 O O . ALA A 1 93 ? -12.174 -26.634 12.835 1.00 41.94 93 ALA A O 1
ATOM 719 N N . THR A 1 94 ? -11.834 -27.104 10.695 1.00 45.59 94 THR A N 1
ATOM 720 C CA . THR A 1 94 ? -11.308 -25.773 10.371 1.00 45.59 94 THR A CA 1
ATOM 721 C C . THR A 1 94 ? -12.021 -25.342 9.104 1.00 45.59 94 THR A C 1
ATOM 723 O O . THR A 1 94 ? -11.699 -25.821 8.014 1.00 45.59 94 THR A O 1
ATOM 726 N N . GLY A 1 95 ? -13.083 -24.548 9.277 1.00 41.28 95 GLY A N 1
ATOM 727 C CA . GLY A 1 95 ? -13.932 -24.038 8.202 1.00 41.28 95 GLY A CA 1
ATOM 728 C C . GLY A 1 95 ? -13.106 -23.472 7.048 1.00 41.28 95 GLY A C 1
ATOM 729 O O . GLY A 1 95 ? -11.968 -23.052 7.246 1.00 41.28 95 GLY A O 1
ATOM 730 N N . GLY A 1 96 ? -13.658 -23.531 5.832 1.00 44.88 96 GLY A N 1
ATOM 731 C CA . GLY A 1 96 ? -12.997 -23.258 4.549 1.00 44.88 96 GLY A CA 1
ATOM 732 C C . GLY A 1 96 ? -12.405 -21.854 4.397 1.00 44.88 96 GLY A C 1
ATOM 733 O O . GLY A 1 96 ? -12.867 -21.064 3.580 1.00 44.88 96 GLY A O 1
ATOM 734 N N . ARG A 1 97 ? -11.357 -21.559 5.160 1.00 58.12 97 ARG A N 1
ATOM 735 C CA . ARG A 1 97 ? -10.700 -20.264 5.230 1.00 58.12 97 ARG A CA 1
ATOM 736 C C . ARG A 1 97 ? -9.734 -20.117 4.072 1.00 58.12 97 ARG A C 1
ATOM 738 O O . ARG A 1 97 ? -8.826 -20.932 3.894 1.00 58.12 97 ARG A O 1
ATOM 745 N N . THR A 1 98 ? -9.908 -19.062 3.287 1.00 66.88 98 THR A N 1
ATOM 746 C CA . THR A 1 98 ? -8.901 -18.663 2.308 1.00 66.88 98 THR A CA 1
ATOM 747 C C . THR A 1 98 ? -7.699 -18.107 3.069 1.00 66.88 98 THR A C 1
ATOM 749 O O . THR A 1 98 ? -7.853 -17.109 3.772 1.00 66.88 98 THR A O 1
ATOM 752 N N . PRO A 1 99 ? -6.513 -18.735 2.989 1.00 78.12 99 PRO A N 1
ATOM 753 C CA . PRO A 1 99 ? -5.326 -18.198 3.640 1.00 78.12 99 PRO A CA 1
ATOM 754 C C . PRO A 1 99 ? -4.986 -16.823 3.057 1.00 78.12 99 PRO A C 1
ATOM 756 O O . PRO A 1 99 ? -5.325 -16.540 1.903 1.00 78.12 99 PRO A O 1
ATOM 759 N N . LEU A 1 100 ? -4.278 -15.997 3.840 1.00 82.62 100 LEU A N 1
ATOM 760 C CA . LEU A 1 100 ? -3.727 -14.726 3.365 1.00 82.62 100 LEU A CA 1
ATOM 761 C C . LEU A 1 100 ? -3.083 -14.909 1.983 1.00 82.62 100 LEU A C 1
ATOM 763 O O . LEU A 1 100 ? -2.410 -15.913 1.773 1.00 82.62 100 LEU A O 1
ATOM 767 N N . PRO A 1 101 ? -3.224 -13.961 1.047 1.00 83.25 101 PRO A N 1
ATOM 768 C CA . PRO A 1 101 ? -2.720 -14.118 -0.316 1.00 83.25 101 PRO A CA 1
ATOM 769 C C . PRO A 1 101 ? -1.186 -14.114 -0.460 1.00 83.25 101 PRO A C 1
ATOM 771 O O . PRO A 1 101 ? -0.677 -14.264 -1.577 1.00 83.25 101 PRO A O 1
ATOM 774 N N . PHE A 1 102 ? -0.448 -13.873 0.626 1.00 87.56 102 PHE A N 1
ATOM 775 C CA . PHE A 1 102 ? 0.995 -13.642 0.637 1.00 87.56 102 PHE A CA 1
ATOM 776 C C . PHE A 1 102 ? 1.658 -14.117 1.938 1.00 87.56 102 PHE A C 1
ATOM 778 O O . PHE A 1 102 ? 1.010 -14.601 2.861 1.00 87.56 102 PHE A O 1
ATOM 785 N N . THR A 1 103 ? 2.987 -14.020 2.004 1.00 89.94 103 THR A N 1
ATOM 786 C CA . THR A 1 103 ? 3.762 -14.304 3.226 1.00 89.94 103 THR A CA 1
ATOM 787 C C . THR A 1 103 ? 4.592 -13.088 3.616 1.00 89.94 103 THR A C 1
ATOM 789 O O . THR A 1 103 ? 5.050 -12.359 2.734 1.00 89.94 103 THR A O 1
ATOM 792 N N . HIS A 1 104 ? 4.884 -12.902 4.909 1.00 90.38 104 HIS A N 1
ATOM 793 C CA . HIS A 1 104 ? 5.785 -11.827 5.355 1.00 90.38 104 HIS A CA 1
ATOM 794 C C . HIS A 1 104 ? 7.173 -11.915 4.703 1.00 90.38 104 HIS A C 1
ATOM 796 O O . HIS A 1 104 ? 7.777 -10.896 4.369 1.00 90.38 104 HIS A O 1
ATOM 802 N N . LYS A 1 105 ? 7.676 -13.136 4.470 1.00 92.69 105 LYS A N 1
ATOM 803 C CA . LYS A 1 105 ? 8.935 -13.357 3.744 1.00 92.69 105 LYS A CA 1
ATOM 804 C C . LYS A 1 105 ? 8.835 -12.873 2.295 1.00 92.69 105 LYS A C 1
ATOM 806 O O . LYS A 1 105 ? 9.714 -12.145 1.842 1.00 92.69 105 LYS A O 1
ATOM 811 N N . GLY A 1 106 ? 7.751 -13.219 1.602 1.00 92.69 106 GLY A N 1
ATOM 812 C CA . GLY A 1 106 ? 7.480 -12.747 0.244 1.00 92.69 106 GLY A CA 1
ATOM 813 C C . GLY A 1 106 ? 7.353 -11.225 0.167 1.00 92.69 106 GLY A C 1
ATOM 814 O O . GLY A 1 106 ? 7.906 -10.610 -0.742 1.00 92.69 106 GLY A O 1
ATOM 815 N N . PHE A 1 107 ? 6.707 -10.600 1.154 1.00 95.06 107 PHE A N 1
ATOM 816 C CA . PHE A 1 107 ? 6.636 -9.142 1.263 1.00 95.06 107 PHE A CA 1
ATOM 817 C C . PHE A 1 107 ? 8.023 -8.507 1.436 1.00 95.06 107 PHE A C 1
ATOM 819 O O . PHE A 1 107 ? 8.357 -7.562 0.719 1.00 95.06 107 PHE A O 1
ATOM 826 N N . ALA A 1 108 ? 8.864 -9.047 2.323 1.00 95.50 108 ALA A N 1
ATOM 827 C CA . ALA A 1 108 ? 10.231 -8.563 2.511 1.00 95.50 108 ALA A CA 1
ATOM 828 C C . ALA A 1 108 ? 11.070 -8.688 1.224 1.00 95.50 108 ALA A C 1
ATOM 830 O O . ALA A 1 108 ? 11.753 -7.737 0.842 1.00 95.50 108 ALA A O 1
ATOM 831 N N . GLU A 1 109 ? 10.969 -9.817 0.513 1.00 95.00 109 GLU A N 1
ATOM 832 C CA . GLU A 1 109 ? 11.640 -10.017 -0.779 1.00 95.00 109 GLU A CA 1
ATOM 833 C C . GLU A 1 109 ? 11.135 -9.037 -1.853 1.00 95.00 109 GLU A C 1
ATOM 835 O O . GLU A 1 109 ? 11.935 -8.483 -2.613 1.00 95.00 109 GLU A O 1
ATOM 840 N N . ALA A 1 110 ? 9.824 -8.788 -1.911 1.00 95.56 110 ALA A N 1
ATOM 841 C CA . ALA A 1 110 ? 9.221 -7.842 -2.846 1.00 95.56 110 ALA A CA 1
ATOM 842 C C . ALA A 1 110 ? 9.631 -6.389 -2.545 1.00 95.56 110 ALA A C 1
ATOM 844 O O . ALA A 1 110 ? 9.947 -5.628 -3.464 1.00 95.56 110 ALA A O 1
ATOM 845 N N . LYS A 1 111 ? 9.700 -6.006 -1.265 1.00 95.31 111 LYS A N 1
ATOM 846 C CA . LYS A 1 111 ? 10.195 -4.692 -0.834 1.00 95.31 111 LYS A CA 1
ATOM 847 C C . LYS A 1 111 ? 11.662 -4.504 -1.214 1.00 95.31 111 LYS A C 1
ATOM 849 O O . LYS A 1 111 ? 12.005 -3.511 -1.851 1.00 95.31 111 LYS A O 1
ATOM 854 N N . GLU A 1 112 ? 12.510 -5.487 -0.919 1.00 96.00 112 GLU A N 1
ATOM 855 C CA . GLU A 1 112 ? 13.929 -5.453 -1.289 1.00 96.00 112 GLU A CA 1
ATOM 856 C C . GLU A 1 112 ? 14.112 -5.393 -2.817 1.00 96.00 112 GLU A C 1
ATOM 858 O O . GLU A 1 112 ? 15.006 -4.720 -3.335 1.00 96.00 112 GLU A O 1
ATOM 863 N N . TYR A 1 113 ? 13.252 -6.072 -3.578 1.00 94.69 113 TYR A N 1
ATOM 864 C CA . TYR A 1 113 ? 13.237 -5.977 -5.035 1.00 94.69 113 TYR A CA 1
ATOM 865 C C . TYR A 1 113 ? 12.974 -4.544 -5.523 1.00 94.69 113 TYR A C 1
ATOM 867 O O . TYR A 1 113 ? 13.730 -4.045 -6.364 1.00 94.69 113 TYR A O 1
ATOM 875 N N . TYR A 1 114 ? 11.976 -3.852 -4.968 1.00 95.38 114 TYR A N 1
ATOM 876 C CA . TYR A 1 114 ? 11.726 -2.443 -5.282 1.00 95.38 114 TYR A CA 1
ATOM 877 C C . TYR A 1 114 ? 12.887 -1.534 -4.873 1.00 95.38 114 TYR A C 1
ATOM 879 O O . TYR A 1 114 ? 13.284 -0.669 -5.654 1.00 95.38 114 TYR A O 1
ATOM 887 N N . GLU A 1 115 ? 13.480 -1.747 -3.699 1.00 95.00 115 GLU A N 1
ATOM 888 C CA . GLU A 1 115 ? 14.639 -0.974 -3.237 1.00 95.00 115 GLU A CA 1
ATOM 889 C C . GLU A 1 115 ? 15.830 -1.115 -4.195 1.00 95.00 115 GLU A C 1
ATOM 891 O O . GLU A 1 115 ? 16.446 -0.117 -4.580 1.00 95.00 115 GLU A O 1
ATOM 896 N N . ARG A 1 116 ? 16.108 -2.331 -4.683 1.00 94.69 116 ARG A N 1
ATOM 897 C CA . ARG A 1 116 ? 17.132 -2.552 -5.717 1.00 94.69 116 ARG A CA 1
ATOM 898 C C . ARG A 1 116 ? 16.795 -1.831 -7.022 1.00 94.69 116 ARG A C 1
ATOM 900 O O . ARG A 1 116 ? 17.691 -1.254 -7.637 1.00 94.69 116 ARG A O 1
ATOM 907 N N . LEU A 1 117 ? 15.534 -1.840 -7.460 1.00 92.44 117 LEU A N 1
ATOM 908 C CA . LEU A 1 117 ? 15.115 -1.106 -8.661 1.00 92.44 117 LEU A CA 1
ATOM 909 C C . LEU A 1 117 ? 15.306 0.404 -8.506 1.00 92.44 117 LEU A C 1
ATOM 911 O O . LEU A 1 117 ? 15.802 1.049 -9.428 1.00 92.44 117 LEU A O 1
ATOM 915 N N . ILE A 1 118 ? 14.964 0.955 -7.343 1.00 93.56 118 ILE A N 1
ATOM 916 C CA . ILE A 1 118 ? 15.143 2.373 -7.016 1.00 93.56 118 ILE A CA 1
ATOM 917 C C . ILE A 1 118 ? 16.623 2.764 -7.092 1.00 93.56 118 ILE A C 1
ATOM 919 O O . ILE A 1 118 ? 16.954 3.778 -7.708 1.00 93.56 118 ILE A O 1
ATOM 923 N N . LEU A 1 119 ? 17.515 1.948 -6.521 1.00 93.69 119 LEU A N 1
ATOM 924 C CA . LEU A 1 119 ? 18.961 2.195 -6.545 1.00 93.69 119 LEU A CA 1
ATOM 925 C C . LEU A 1 119 ? 19.557 2.081 -7.954 1.00 93.69 119 LEU A C 1
ATOM 927 O O . LEU A 1 119 ? 20.398 2.893 -8.337 1.00 93.69 119 LEU A O 1
ATOM 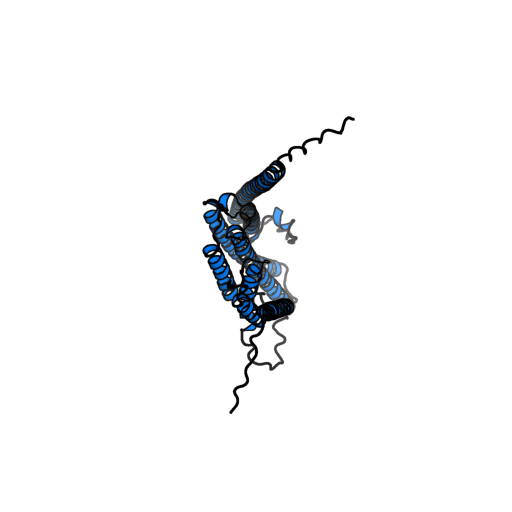931 N N . ASN A 1 120 ? 19.111 1.099 -8.740 1.00 91.31 120 ASN A N 1
ATOM 932 C CA . ASN A 1 120 ? 19.618 0.868 -10.095 1.00 91.31 120 ASN A CA 1
ATOM 933 C C . ASN A 1 120 ? 19.088 1.884 -11.118 1.00 91.31 120 ASN A C 1
ATOM 935 O O . ASN A 1 120 ? 19.701 2.093 -12.169 1.00 91.31 120 ASN A O 1
ATOM 939 N N . HIS A 1 121 ? 17.944 2.506 -10.836 1.00 91.00 121 HIS A N 1
ATOM 940 C CA . HIS A 1 121 ? 17.253 3.409 -11.751 1.00 91.00 121 HIS A CA 1
ATOM 941 C C . HIS A 1 121 ? 16.835 4.712 -11.048 1.00 91.00 121 HIS A C 1
ATOM 943 O O . HIS A 1 121 ? 15.637 5.012 -10.947 1.00 91.00 121 HIS A O 1
ATOM 949 N N . PRO A 1 122 ? 17.808 5.519 -10.583 1.00 92.06 122 PRO A N 1
ATOM 950 C CA . PRO A 1 122 ? 17.519 6.810 -9.978 1.00 92.06 122 PRO A CA 1
ATOM 951 C C . PRO A 1 122 ? 16.876 7.751 -11.000 1.00 92.06 122 PRO A C 1
ATOM 953 O O . PRO A 1 122 ? 17.042 7.608 -12.215 1.00 92.06 122 PRO A O 1
ATOM 956 N N . TYR A 1 123 ? 16.144 8.747 -10.508 1.00 89.94 123 TYR A N 1
ATOM 957 C CA . TYR A 1 123 ? 15.592 9.779 -11.375 1.00 89.94 123 TYR A CA 1
ATOM 958 C C . TYR A 1 123 ? 16.705 10.615 -12.016 1.00 89.94 123 TYR A C 1
ATOM 960 O O . TYR A 1 123 ? 17.567 11.168 -11.330 1.00 89.94 123 TYR A O 1
ATOM 968 N N . LEU A 1 124 ? 16.645 10.755 -13.340 1.00 87.88 124 LEU A N 1
ATOM 969 C CA . LEU A 1 124 ? 17.564 11.578 -14.115 1.00 87.88 124 LEU A CA 1
ATOM 970 C C . LEU A 1 124 ? 16.789 12.707 -14.792 1.00 87.88 124 LEU A C 1
ATOM 972 O O . LEU A 1 124 ? 15.935 12.459 -15.640 1.00 87.88 124 LEU A O 1
ATOM 976 N N . LYS A 1 125 ? 17.149 13.960 -14.482 1.00 85.38 125 LYS A N 1
ATOM 977 C CA . LYS A 1 125 ? 16.548 15.159 -15.102 1.00 85.38 125 LYS A CA 1
ATOM 978 C C . LYS A 1 125 ? 16.703 15.194 -16.626 1.00 85.38 125 LYS A C 1
ATOM 980 O O . LYS A 1 125 ? 15.906 15.829 -17.301 1.00 85.38 125 LYS A O 1
ATOM 985 N N . THR A 1 126 ? 17.724 14.527 -17.163 1.00 87.81 126 THR A N 1
ATOM 986 C CA . THR A 1 126 ? 17.989 14.448 -18.605 1.00 87.81 126 THR A CA 1
ATOM 987 C C . THR A 1 126 ? 16.981 13.575 -19.352 1.00 87.81 126 THR A C 1
ATOM 989 O O . THR A 1 126 ? 16.767 13.802 -20.535 1.00 87.81 126 THR A O 1
ATOM 992 N N . ASN A 1 127 ? 16.349 12.609 -18.673 1.00 83.38 127 ASN A N 1
ATOM 993 C CA . ASN A 1 127 ? 15.390 11.668 -19.253 1.00 83.38 127 ASN A CA 1
ATOM 994 C C . ASN A 1 127 ? 14.131 11.563 -18.369 1.00 83.38 127 ASN A C 1
ATOM 996 O O . ASN A 1 127 ? 13.898 10.515 -17.752 1.00 83.38 127 ASN A O 1
ATOM 1000 N N . PRO A 1 128 ? 13.302 12.622 -18.300 1.00 81.50 128 PRO A N 1
ATOM 1001 C CA . PRO A 1 128 ? 12.168 12.693 -17.375 1.00 81.50 128 PRO A CA 1
ATOM 1002 C C . PRO A 1 128 ? 11.088 11.635 -17.645 1.00 81.50 128 PRO A C 1
ATOM 1004 O O . PRO A 1 128 ? 10.427 11.188 -16.717 1.00 81.50 128 PRO A O 1
ATOM 1007 N N . HIS A 1 129 ? 10.940 11.183 -18.895 1.00 80.62 129 HIS A N 1
ATOM 1008 C CA . HIS A 1 129 ? 9.957 10.162 -19.285 1.00 80.62 129 HIS A CA 1
ATOM 1009 C C . HIS A 1 129 ? 10.428 8.721 -19.053 1.00 80.62 129 HIS A C 1
ATOM 1011 O O . HIS A 1 129 ? 9.722 7.774 -19.395 1.00 80.62 129 HIS A O 1
ATOM 1017 N N . SER A 1 130 ? 11.636 8.526 -18.519 1.00 86.81 130 SER A N 1
ATOM 1018 C CA . SER A 1 130 ? 12.123 7.184 -18.218 1.00 86.81 130 SER A CA 1
ATOM 1019 C C . SER A 1 130 ? 11.544 6.670 -16.900 1.00 86.81 130 SER A C 1
ATOM 1021 O O . SER A 1 130 ? 11.470 7.388 -15.898 1.00 86.81 130 SER A O 1
ATOM 1023 N N . ILE A 1 131 ? 11.170 5.389 -16.894 1.00 88.88 131 ILE A N 1
ATOM 1024 C CA . ILE A 1 131 ? 10.776 4.699 -15.668 1.00 88.88 131 ILE A CA 1
ATOM 1025 C C . ILE A 1 131 ? 11.983 4.706 -14.726 1.00 88.88 131 ILE A C 1
ATOM 1027 O O . ILE A 1 131 ? 13.092 4.289 -15.078 1.00 88.88 131 ILE A O 1
ATOM 1031 N N . SER A 1 132 ? 11.749 5.242 -13.540 1.00 90.81 132 SER A N 1
ATOM 1032 C CA . SER A 1 132 ? 12.761 5.604 -12.553 1.00 90.81 132 SER A CA 1
ATOM 1033 C C . SER A 1 132 ? 12.184 5.462 -11.149 1.00 90.81 132 SER A C 1
ATOM 1035 O O . SER A 1 132 ? 11.007 5.132 -10.992 1.00 90.81 132 SER A O 1
ATOM 1037 N N . ALA A 1 133 ? 12.987 5.770 -10.133 1.00 92.25 133 ALA A N 1
ATOM 1038 C CA . ALA A 1 133 ? 12.586 5.803 -8.728 1.00 92.25 133 ALA A CA 1
ATOM 1039 C C . ALA A 1 133 ? 11.221 6.478 -8.474 1.00 92.25 133 ALA A C 1
ATOM 1041 O O . ALA A 1 133 ? 10.465 5.993 -7.638 1.00 92.25 133 ALA A O 1
ATOM 1042 N N . LEU A 1 134 ? 10.855 7.521 -9.237 1.00 91.75 134 LEU A N 1
ATOM 1043 C CA . LEU A 1 134 ? 9.544 8.187 -9.135 1.00 91.75 134 LEU A CA 1
ATOM 1044 C C . LEU A 1 134 ? 8.341 7.255 -9.361 1.00 91.75 134 LEU A C 1
ATOM 1046 O O . LEU A 1 134 ? 7.270 7.521 -8.838 1.00 91.75 134 LEU A O 1
ATOM 1050 N N . HIS A 1 135 ? 8.516 6.172 -10.117 1.00 91.75 135 HIS A N 1
ATOM 1051 C CA . HIS A 1 135 ? 7.467 5.191 -10.401 1.00 91.75 135 HIS A CA 1
ATOM 1052 C C . HIS A 1 135 ? 7.502 4.030 -9.399 1.00 91.75 135 HIS A C 1
ATOM 1054 O O . HIS A 1 135 ? 6.463 3.502 -9.012 1.00 91.75 135 HIS A O 1
ATOM 1060 N N . PHE A 1 136 ? 8.703 3.643 -8.958 1.00 93.88 136 PHE A N 1
ATOM 1061 C CA . PHE A 1 136 ? 8.886 2.515 -8.044 1.00 93.88 136 PHE A CA 1
ATOM 1062 C C . PHE A 1 136 ? 8.486 2.842 -6.608 1.00 93.88 136 PHE A C 1
ATOM 1064 O O . PHE A 1 136 ? 7.938 1.976 -5.935 1.00 93.88 136 PHE A O 1
ATOM 1071 N N . TYR A 1 137 ? 8.717 4.073 -6.137 1.00 95.00 137 TYR A N 1
ATOM 1072 C CA . TYR A 1 137 ? 8.328 4.470 -4.781 1.00 95.00 137 TYR A CA 1
ATOM 1073 C C . TYR A 1 137 ? 6.814 4.364 -4.545 1.00 95.00 137 TYR A C 1
ATOM 1075 O O . TYR A 1 137 ? 6.439 3.654 -3.611 1.00 95.00 137 TYR A O 1
ATOM 1083 N N . PRO A 1 138 ? 5.934 4.975 -5.370 1.00 94.62 138 PRO A N 1
ATOM 1084 C CA . PRO A 1 138 ? 4.490 4.807 -5.215 1.00 94.62 138 PRO A CA 1
ATOM 1085 C C . PRO A 1 138 ? 4.050 3.343 -5.231 1.00 94.62 138 PRO A C 1
ATOM 1087 O O . PRO A 1 138 ? 3.227 2.952 -4.414 1.00 94.62 138 PRO A O 1
ATOM 1090 N N . ALA A 1 139 ? 4.631 2.514 -6.104 1.00 94.88 139 ALA A N 1
ATOM 1091 C CA . ALA A 1 139 ? 4.283 1.098 -6.170 1.00 94.88 139 ALA A CA 1
ATOM 1092 C C . ALA A 1 139 ? 4.725 0.308 -4.929 1.00 94.88 139 ALA A C 1
ATOM 1094 O O . ALA A 1 139 ? 3.964 -0.506 -4.413 1.00 94.88 139 ALA A O 1
ATOM 1095 N N . MET A 1 140 ? 5.932 0.565 -4.421 1.00 95.81 140 MET A N 1
ATOM 1096 C CA . MET A 1 140 ? 6.445 -0.066 -3.204 1.00 95.81 140 MET A CA 1
ATOM 1097 C C . MET A 1 140 ? 5.608 0.315 -1.979 1.00 95.81 140 MET A C 1
ATOM 1099 O O . MET A 1 140 ? 5.270 -0.547 -1.171 1.00 95.81 140 MET A O 1
ATOM 1103 N N . PHE A 1 141 ? 5.266 1.598 -1.834 1.00 97.06 141 PHE A N 1
ATOM 1104 C CA . PHE A 1 141 ? 4.410 2.054 -0.741 1.00 97.06 141 PHE A CA 1
ATOM 1105 C C . PHE A 1 141 ? 2.976 1.547 -0.895 1.00 97.06 141 PHE A C 1
ATOM 1107 O O . PHE A 1 141 ? 2.398 1.118 0.094 1.00 97.06 141 PHE A O 1
ATOM 1114 N N . GLY A 1 142 ? 2.429 1.517 -2.114 1.00 95.94 142 GLY A N 1
ATOM 1115 C CA . GLY A 1 142 ? 1.120 0.924 -2.388 1.00 95.94 142 GLY A CA 1
ATOM 1116 C C . GLY A 1 142 ? 1.061 -0.557 -2.008 1.00 95.94 142 GLY A C 1
ATOM 1117 O O . GLY A 1 142 ? 0.097 -0.984 -1.384 1.00 95.94 142 GLY A O 1
ATOM 1118 N N . LEU A 1 143 ? 2.123 -1.320 -2.289 1.00 95.06 143 LEU A N 1
ATOM 1119 C CA . LEU A 1 143 ? 2.239 -2.707 -1.834 1.00 95.06 143 LEU A CA 1
ATOM 1120 C C . LEU A 1 143 ? 2.263 -2.811 -0.301 1.00 95.06 143 LEU A C 1
ATOM 1122 O O . LEU A 1 143 ? 1.619 -3.693 0.255 1.00 95.06 143 LEU A O 1
ATOM 1126 N N . TRP A 1 144 ? 2.989 -1.926 0.389 1.00 96.56 144 TRP A N 1
ATOM 1127 C CA . TRP A 1 144 ? 3.028 -1.928 1.857 1.00 96.56 144 TRP A CA 1
ATOM 1128 C C . TRP A 1 144 ? 1.660 -1.579 2.462 1.00 96.56 144 TRP A C 1
ATOM 1130 O O . TRP A 1 144 ? 1.226 -2.258 3.388 1.00 96.56 144 TRP A O 1
ATOM 1140 N N . VAL A 1 145 ? 0.951 -0.592 1.903 1.00 96.81 145 VAL A N 1
ATOM 1141 C CA . VAL A 1 145 ? -0.426 -0.258 2.309 1.00 96.81 145 VAL A CA 1
ATOM 1142 C C . VAL A 1 145 ? -1.351 -1.460 2.117 1.00 96.81 145 VAL A C 1
ATOM 1144 O O . VAL A 1 145 ? -2.038 -1.839 3.058 1.00 96.81 145 VAL A O 1
ATOM 1147 N N . TYR A 1 146 ? -1.316 -2.102 0.943 1.00 95.19 146 TYR A N 1
ATOM 1148 C CA . TYR A 1 146 ? -2.120 -3.295 0.659 1.00 95.19 146 TYR A CA 1
ATOM 1149 C C . TYR A 1 146 ? -1.866 -4.412 1.678 1.00 95.19 146 TYR A C 1
ATOM 1151 O O . TYR A 1 146 ? -2.807 -4.930 2.266 1.00 95.19 146 TYR A O 1
ATOM 1159 N N . VAL A 1 147 ? -0.597 -4.742 1.940 1.00 95.19 147 VAL A N 1
ATOM 1160 C CA . VAL A 1 147 ? -0.229 -5.792 2.904 1.00 95.19 147 VAL A CA 1
ATOM 1161 C C . VAL A 1 147 ? -0.740 -5.472 4.309 1.00 95.19 147 VAL A C 1
ATOM 1163 O O . VAL A 1 147 ? -1.341 -6.337 4.937 1.00 95.19 147 VAL A O 1
ATOM 1166 N N . ALA A 1 148 ? -0.559 -4.237 4.784 1.00 95.62 148 ALA A N 1
ATOM 1167 C CA . ALA A 1 148 ? -1.022 -3.833 6.111 1.00 95.62 148 ALA A CA 1
ATOM 1168 C C . ALA A 1 148 ? -2.555 -3.906 6.247 1.00 95.62 148 ALA A C 1
ATOM 1170 O O . ALA A 1 148 ? -3.067 -4.356 7.272 1.00 95.62 148 ALA A O 1
ATOM 1171 N N . GLN A 1 149 ? -3.289 -3.496 5.207 1.00 94.50 149 GLN A N 1
ATOM 1172 C CA . GLN A 1 149 ? -4.751 -3.550 5.192 1.00 94.50 149 GLN A CA 1
ATOM 1173 C C . GLN A 1 149 ? -5.278 -4.985 5.137 1.00 94.50 149 GLN A C 1
ATOM 1175 O O . GLN A 1 149 ? -6.208 -5.312 5.868 1.00 94.50 149 GLN A O 1
ATOM 1180 N N . GLU A 1 150 ? -4.685 -5.842 4.308 1.00 93.69 150 GLU A N 1
ATOM 1181 C CA . GLU A 1 150 ? -5.092 -7.246 4.185 1.00 93.69 150 GLU A CA 1
ATOM 1182 C C . GLU A 1 150 ? -4.785 -8.042 5.456 1.00 93.69 150 GLU A C 1
ATOM 1184 O O . GLU A 1 150 ? -5.612 -8.844 5.876 1.00 93.69 150 GLU A O 1
ATOM 1189 N N . GLU A 1 151 ? -3.634 -7.810 6.101 1.00 92.50 151 GLU A N 1
ATOM 1190 C CA . GLU A 1 151 ? -3.314 -8.426 7.398 1.00 92.50 151 GLU A CA 1
ATOM 1191 C C . GLU A 1 151 ? -4.334 -8.013 8.470 1.00 92.50 151 GLU A C 1
ATOM 1193 O O . GLU A 1 151 ? -4.851 -8.864 9.192 1.00 92.50 151 GLU A O 1
ATOM 1198 N N . SER A 1 152 ? -4.687 -6.724 8.531 1.00 93.44 152 SER A N 1
ATOM 1199 C CA . SER A 1 152 ? -5.720 -6.222 9.446 1.00 93.44 152 SER A CA 1
ATOM 1200 C C . SER A 1 152 ? -7.102 -6.804 9.149 1.00 93.44 152 SER A C 1
ATOM 1202 O O . SER A 1 152 ? -7.812 -7.193 10.074 1.00 93.44 152 SER A O 1
ATOM 1204 N N . GLN A 1 153 ? -7.507 -6.865 7.876 1.00 91.62 153 GLN A N 1
ATOM 1205 C CA . GLN A 1 153 ? -8.791 -7.448 7.474 1.00 91.62 153 GLN A CA 1
ATOM 1206 C C . GLN A 1 153 ? -8.858 -8.926 7.851 1.00 91.62 153 GLN A C 1
ATOM 1208 O O . GLN A 1 153 ? -9.775 -9.322 8.556 1.00 91.62 153 GLN A O 1
ATOM 1213 N N . PHE A 1 154 ? -7.836 -9.706 7.504 1.00 90.94 154 PHE A N 1
ATOM 1214 C CA . PHE A 1 154 ? -7.794 -11.136 7.799 1.00 90.94 154 PHE A CA 1
ATOM 1215 C C . PHE A 1 154 ? -7.875 -11.452 9.302 1.00 90.94 154 PHE A C 1
ATOM 1217 O O . PHE A 1 154 ? -8.555 -12.396 9.710 1.00 90.94 154 PHE A O 1
ATOM 1224 N N . GLU A 1 155 ? -7.186 -10.675 10.142 1.00 90.88 155 GLU A N 1
ATOM 1225 C CA . GLU A 1 155 ? -7.250 -10.846 11.598 1.00 90.88 155 GLU A CA 1
ATOM 1226 C C . GLU A 1 155 ? -8.605 -10.411 12.170 1.00 90.88 155 GLU A C 1
ATOM 1228 O O . GLU A 1 155 ? -9.105 -11.050 13.094 1.00 90.88 155 GLU A O 1
ATOM 1233 N N . ARG A 1 156 ? -9.233 -9.369 11.614 1.00 89.81 156 ARG A N 1
ATOM 1234 C CA . ARG A 1 156 ? -10.590 -8.958 12.007 1.00 89.81 156 ARG A CA 1
ATOM 1235 C C . ARG A 1 156 ? -11.635 -9.996 11.618 1.00 89.81 156 ARG A C 1
ATOM 1237 O O . ARG A 1 156 ? -12.453 -10.338 12.462 1.00 89.81 156 ARG A O 1
ATOM 1244 N N . ASP A 1 157 ? -11.544 -10.543 10.413 1.00 89.31 157 ASP A N 1
ATOM 1245 C CA . ASP A 1 157 ? -12.406 -11.635 9.961 1.00 89.31 157 ASP A CA 1
ATOM 1246 C C . ASP A 1 157 ? -12.191 -12.881 10.837 1.00 89.31 157 ASP A C 1
ATOM 1248 O O . ASP A 1 157 ? -13.128 -13.615 11.112 1.00 89.31 157 ASP A O 1
ATOM 1252 N N . ARG A 1 158 ? -10.970 -13.106 11.363 1.00 87.75 158 ARG A N 1
ATOM 1253 C CA . ARG A 1 158 ? -10.721 -14.196 12.331 1.00 87.75 158 ARG A CA 1
ATOM 1254 C C . ARG A 1 158 ? -11.451 -14.002 13.640 1.00 87.75 158 ARG A C 1
ATOM 1256 O O . ARG A 1 158 ? -12.001 -14.962 14.159 1.00 87.75 158 ARG A O 1
ATOM 1263 N N . ILE A 1 159 ? -11.427 -12.786 14.162 1.00 87.62 159 ILE A N 1
ATOM 1264 C CA . ILE A 1 159 ? -12.133 -12.458 15.397 1.00 87.62 159 ILE A CA 1
ATOM 1265 C C . ILE A 1 159 ? -13.650 -12.616 15.201 1.00 87.62 159 ILE A C 1
ATOM 1267 O O . ILE A 1 159 ? -14.327 -13.052 16.123 1.00 87.62 159 ILE A O 1
ATOM 1271 N N . ASP A 1 160 ? -14.170 -12.273 14.020 1.00 85.31 160 ASP A N 1
ATOM 1272 C CA . ASP A 1 160 ? -15.591 -12.419 13.679 1.00 85.31 160 ASP A CA 1
ATOM 1273 C C . ASP A 1 160 ? -16.014 -13.895 13.561 1.00 85.31 160 ASP A C 1
ATOM 1275 O O . ASP A 1 160 ? -17.017 -14.299 14.147 1.00 85.31 160 ASP A O 1
ATOM 1279 N N . ASP A 1 161 ? -15.205 -14.713 12.877 1.00 82.00 161 ASP A N 1
ATOM 1280 C CA . ASP A 1 161 ? -15.440 -16.154 12.722 1.00 82.00 161 ASP A CA 1
ATOM 1281 C C . ASP A 1 161 ? -15.412 -16.894 14.078 1.00 82.00 161 ASP A C 1
ATOM 1283 O O . ASP A 1 161 ? -16.294 -17.703 14.360 1.00 82.00 161 ASP A O 1
ATOM 1287 N N . GLU A 1 162 ? -14.406 -16.616 14.924 1.00 79.62 162 GLU A N 1
ATOM 1288 C CA . GLU A 1 162 ? -14.241 -17.260 16.242 1.00 79.62 162 GLU A CA 1
ATOM 1289 C C . GLU A 1 162 ? -15.449 -17.001 17.162 1.00 79.62 162 GLU A C 1
ATOM 1291 O O . GLU A 1 162 ? -15.862 -17.889 17.903 1.00 79.62 162 GLU A O 1
ATOM 1296 N N . GLU A 1 163 ? -16.053 -15.813 17.088 1.00 69.38 163 GLU A N 1
ATOM 1297 C CA . GLU A 1 163 ? -17.237 -15.466 17.882 1.00 69.38 163 GLU A CA 1
ATOM 1298 C C . GLU A 1 163 ? -18.512 -16.135 17.344 1.00 69.38 163 GLU A C 1
ATOM 1300 O O . GLU A 1 163 ? -19.339 -16.605 18.124 1.00 69.38 163 GLU A O 1
ATOM 1305 N N . SER A 1 164 ? -18.671 -16.238 16.019 1.00 67.88 164 SER A N 1
ATOM 1306 C CA . SER A 1 164 ? -19.825 -16.929 15.429 1.00 67.88 164 SER A CA 1
ATOM 1307 C C . SER A 1 164 ? -19.870 -18.417 15.796 1.00 67.88 164 SER A C 1
ATOM 1309 O O . SER A 1 164 ? -20.965 -18.968 15.927 1.00 67.88 164 SER A O 1
ATOM 1311 N N . ASP A 1 165 ? -18.711 -19.067 15.935 1.00 65.56 165 ASP A N 1
ATOM 1312 C CA . ASP A 1 165 ? -18.620 -20.470 16.352 1.00 65.56 165 ASP A CA 1
ATOM 1313 C C . ASP A 1 165 ? -18.918 -20.636 17.860 1.00 65.56 165 ASP A C 1
ATOM 1315 O O . ASP A 1 165 ? -19.591 -21.594 18.239 1.00 65.56 165 ASP A O 1
ATOM 1319 N N . GLU A 1 166 ? -18.497 -19.691 18.718 1.00 61.12 166 GLU A N 1
ATOM 1320 C CA . GLU A 1 166 ? -18.812 -19.685 20.163 1.00 61.12 166 GLU A CA 1
ATOM 1321 C C . GLU A 1 166 ? -20.325 -19.498 20.424 1.00 61.12 166 GLU A C 1
ATOM 1323 O O . GLU A 1 166 ? -20.896 -20.179 21.279 1.00 61.12 166 GLU A O 1
ATOM 1328 N N . LEU A 1 167 ? -21.008 -18.659 19.634 1.00 57.34 167 LEU A N 1
ATOM 1329 C CA . LEU A 1 167 ? -22.458 -18.418 19.742 1.00 57.34 167 LEU A CA 1
ATOM 1330 C C . LEU A 1 167 ? -23.329 -19.601 19.276 1.00 57.34 167 LEU A C 1
ATOM 1332 O O . LEU A 1 167 ? -24.516 -19.648 19.595 1.00 57.34 167 LEU A O 1
ATOM 1336 N N . SER A 1 168 ? -22.774 -20.558 18.523 1.00 55.97 168 SER A N 1
ATOM 1337 C CA . SER A 1 168 ? -23.522 -21.723 18.028 1.00 55.97 168 SER A CA 1
ATOM 1338 C C . SER A 1 168 ? -23.693 -22.839 19.072 1.00 55.97 168 SER A C 1
ATOM 1340 O O . SER A 1 168 ? -24.519 -23.728 18.849 1.00 55.97 168 SER A O 1
ATOM 1342 N N . ASP A 1 169 ? -22.932 -22.822 20.172 1.00 56.09 169 ASP A N 1
ATOM 1343 C CA . ASP A 1 169 ? -22.891 -23.915 21.160 1.00 56.09 169 ASP A CA 1
ATOM 1344 C C . ASP A 1 169 ? -23.606 -23.593 22.498 1.00 56.09 169 ASP A C 1
ATOM 1346 O O . ASP A 1 169 ? -23.847 -24.509 23.290 1.00 56.09 169 ASP A O 1
ATOM 1350 N N . GLU A 1 170 ? -24.030 -22.345 22.755 1.00 51.38 170 GLU A N 1
ATOM 1351 C CA . GLU A 1 170 ? -24.671 -21.935 24.023 1.00 51.38 170 GLU A CA 1
ATOM 1352 C C . GLU A 1 170 ? -25.959 -21.100 23.833 1.00 51.38 170 GLU A C 1
ATOM 1354 O O . GLU A 1 170 ? -25.982 -19.884 23.973 1.00 51.38 170 GLU A O 1
ATOM 1359 N N . ASP A 1 171 ? -27.091 -21.778 23.616 1.00 53.38 171 ASP A N 1
ATOM 1360 C CA . ASP A 1 171 ? -28.452 -21.205 23.499 1.00 53.38 171 ASP A CA 1
ATOM 1361 C C . ASP A 1 171 ? -29.051 -20.648 24.831 1.00 53.38 171 ASP A C 1
ATOM 1363 O O . ASP A 1 171 ? -30.264 -20.711 25.049 1.00 53.38 171 ASP A O 1
ATOM 1367 N N . LEU A 1 172 ? -28.245 -20.123 25.771 1.00 54.38 172 LEU A N 1
ATOM 1368 C CA . LEU A 1 172 ? -28.719 -19.571 27.064 1.00 54.38 172 LEU A CA 1
ATOM 1369 C C . LEU A 1 172 ? -27.898 -18.363 27.580 1.00 54.38 172 LEU A C 1
ATOM 1371 O O . LEU A 1 172 ? -27.543 -18.313 28.762 1.00 54.38 172 LEU A O 1
ATOM 1375 N N . ILE A 1 173 ? -27.588 -17.383 26.728 1.00 55.06 173 ILE A N 1
ATOM 1376 C CA . ILE A 1 173 ? -26.880 -16.159 27.143 1.00 55.06 173 ILE A CA 1
ATOM 1377 C C . ILE A 1 173 ? -27.908 -15.077 27.536 1.00 55.06 173 ILE A C 1
ATOM 1379 O O . ILE A 1 173 ? -28.735 -14.669 26.727 1.00 55.06 173 ILE A O 1
ATOM 1383 N N . ASP A 1 174 ? -27.883 -14.622 28.795 1.00 57.78 174 ASP A N 1
ATOM 1384 C CA . ASP A 1 174 ? -28.641 -13.443 29.247 1.00 57.78 174 ASP A CA 1
ATOM 1385 C C . ASP A 1 174 ? -28.074 -12.156 28.597 1.00 57.78 174 ASP A C 1
ATOM 1387 O O . ASP A 1 174 ? -26.868 -12.057 28.378 1.00 57.78 174 ASP A O 1
ATOM 1391 N N . GLU A 1 175 ? -28.896 -11.116 28.408 1.00 54.53 175 GLU A N 1
ATOM 1392 C CA . GLU A 1 175 ? -28.546 -9.798 27.814 1.00 54.53 175 GLU 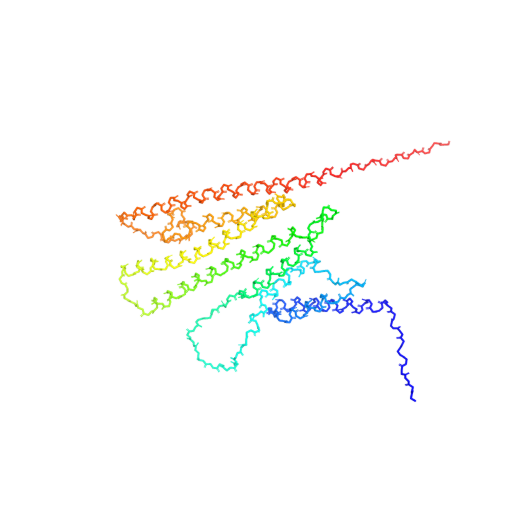A CA 1
ATOM 1393 C C . GLU A 1 175 ? -27.261 -9.144 28.397 1.00 54.53 175 GLU A C 1
ATOM 1395 O O . GLU A 1 175 ? -26.534 -8.412 27.726 1.00 54.53 175 GLU A O 1
ATOM 1400 N N . TYR A 1 176 ? -26.908 -9.450 29.653 1.00 54.22 176 TYR A N 1
ATOM 1401 C CA . TYR A 1 176 ? -25.668 -8.981 30.292 1.00 54.22 176 TYR A CA 1
ATOM 1402 C C . TYR A 1 176 ? -24.389 -9.696 29.807 1.00 54.22 176 TYR A C 1
ATOM 1404 O O . TYR A 1 176 ? -23.293 -9.137 29.928 1.00 54.22 176 TYR A O 1
ATOM 1412 N N . GLY A 1 177 ? -24.501 -10.925 29.298 1.00 56.47 177 GLY A N 1
ATOM 1413 C CA . GLY A 1 177 ? -23.402 -11.706 28.724 1.00 56.47 177 GLY A CA 1
ATOM 1414 C C . GLY A 1 177 ? -22.991 -11.195 27.344 1.00 56.47 177 GLY A C 1
ATOM 1415 O O . GLY A 1 177 ? -21.802 -10.958 27.119 1.00 56.47 177 GLY A O 1
ATOM 1416 N N . GLU A 1 178 ? -23.973 -10.894 26.491 1.00 59.50 178 GLU A N 1
ATOM 1417 C CA . GLU A 1 178 ? -23.771 -10.361 25.134 1.00 59.50 178 GLU A CA 1
ATOM 1418 C C . GLU A 1 178 ? -22.969 -9.050 25.141 1.00 59.50 178 GLU A C 1
ATOM 1420 O O . GLU A 1 178 ? -22.048 -8.852 24.348 1.00 59.50 178 GLU A O 1
ATOM 1425 N N . ASN A 1 179 ? -23.236 -8.159 26.102 1.00 63.16 179 ASN A N 1
ATOM 1426 C CA . ASN A 1 179 ? -22.510 -6.892 26.212 1.00 63.16 179 ASN A CA 1
ATOM 1427 C C . ASN A 1 179 ? -21.034 -7.105 26.612 1.00 63.16 179 ASN A C 1
ATOM 1429 O O . ASN A 1 179 ? -20.135 -6.401 26.148 1.00 63.16 179 ASN A O 1
ATOM 1433 N N . ARG A 1 180 ? -20.728 -8.099 27.456 1.00 64.25 180 ARG A N 1
ATOM 1434 C CA . ARG A 1 180 ? -19.340 -8.406 27.849 1.00 64.25 180 ARG A CA 1
ATOM 1435 C C . ARG A 1 180 ? -18.544 -9.011 26.692 1.00 64.25 180 ARG A C 1
ATOM 1437 O O . ARG A 1 180 ? -17.362 -8.695 26.540 1.00 64.25 180 ARG A O 1
ATOM 1444 N N . GLU A 1 181 ? -19.189 -9.854 25.902 1.00 67.88 181 GLU A N 1
ATOM 1445 C CA . GLU A 1 181 ? -18.631 -10.478 24.707 1.00 67.88 181 GLU A CA 1
ATOM 1446 C C . GLU A 1 181 ? -18.389 -9.460 23.589 1.00 67.88 181 GLU A C 1
ATOM 1448 O O . GLU A 1 181 ? -17.255 -9.316 23.129 1.00 67.88 181 GLU A O 1
ATOM 1453 N N . SER A 1 182 ? -19.384 -8.623 23.293 1.00 72.94 182 SER A N 1
ATOM 1454 C CA . SER A 1 182 ? -19.265 -7.524 22.330 1.00 72.94 182 SER A CA 1
ATOM 1455 C C . SER A 1 182 ? -18.145 -6.544 22.709 1.00 72.94 182 SER A C 1
ATOM 1457 O O . SER A 1 182 ? -17.313 -6.183 21.873 1.00 72.94 182 SER A O 1
ATOM 1459 N N . ASN A 1 183 ? -18.014 -6.183 23.993 1.00 77.38 183 ASN A N 1
ATOM 1460 C CA . ASN A 1 183 ? -16.897 -5.354 24.467 1.00 77.38 183 ASN A CA 1
ATOM 1461 C C . ASN A 1 183 ? -15.530 -6.056 24.319 1.00 77.38 183 ASN A C 1
ATOM 1463 O O . ASN A 1 183 ? -14.530 -5.408 23.995 1.00 77.38 183 ASN A O 1
ATOM 1467 N N . ARG A 1 184 ? -15.460 -7.378 24.541 1.00 81.06 184 ARG A N 1
ATOM 1468 C CA . ARG A 1 184 ? -14.243 -8.185 24.329 1.00 81.06 184 ARG A CA 1
ATOM 1469 C C . ARG A 1 184 ? -13.851 -8.183 22.850 1.00 81.06 184 ARG A C 1
ATOM 1471 O O . ARG A 1 184 ? -12.688 -7.908 22.545 1.00 81.06 184 ARG A O 1
ATOM 1478 N N . LYS A 1 185 ? -14.806 -8.408 21.945 1.00 83.44 185 LYS A N 1
ATOM 1479 C CA . LYS A 1 185 ? -14.607 -8.344 20.490 1.00 83.44 185 LYS A CA 1
ATOM 1480 C C . LYS A 1 185 ? -14.108 -6.970 20.054 1.00 83.44 185 LYS A C 1
ATOM 1482 O O . LYS A 1 185 ? -13.080 -6.867 19.384 1.00 83.44 185 LYS A O 1
ATOM 1487 N N . GLN A 1 186 ? -14.780 -5.904 20.489 1.00 83.19 186 GLN A N 1
ATOM 1488 C CA . GLN A 1 186 ? -14.398 -4.523 20.179 1.00 83.19 186 GLN A CA 1
ATOM 1489 C C . GLN A 1 186 ? -12.968 -4.214 20.634 1.00 83.19 186 GLN A C 1
ATOM 1491 O O . GLN A 1 186 ? -12.205 -3.618 19.876 1.00 83.19 186 GLN A O 1
ATOM 1496 N N . ALA A 1 187 ? -12.557 -4.678 21.818 1.00 86.44 187 ALA A N 1
ATOM 1497 C CA . ALA A 1 187 ? -11.187 -4.509 22.300 1.00 86.44 187 ALA A CA 1
ATOM 1498 C C . ALA A 1 187 ? -10.149 -5.264 21.445 1.00 86.44 187 ALA A C 1
ATOM 1500 O O . ALA A 1 187 ? -9.058 -4.742 21.195 1.00 86.44 187 ALA A O 1
ATOM 1501 N N . LEU A 1 188 ? -10.471 -6.472 20.967 1.00 89.44 188 LEU A N 1
ATOM 1502 C CA . LEU A 1 188 ? -9.602 -7.230 20.057 1.00 89.44 188 LEU A CA 1
ATOM 1503 C C . LEU A 1 188 ? -9.483 -6.542 18.691 1.00 89.44 188 LEU A C 1
ATOM 1505 O O . LEU A 1 188 ? -8.372 -6.352 18.196 1.00 89.44 188 LEU A O 1
ATOM 1509 N N . VAL A 1 189 ? -10.601 -6.092 18.118 1.00 89.75 189 VAL A N 1
ATOM 1510 C CA . VAL A 1 189 ? -10.626 -5.351 16.846 1.00 89.75 189 VAL A CA 1
ATOM 1511 C C . VAL A 1 189 ? -9.868 -4.026 16.964 1.00 89.75 189 VAL A C 1
ATOM 1513 O O . VAL A 1 189 ? -9.060 -3.696 16.094 1.00 89.75 189 VAL A O 1
ATOM 1516 N N . ALA A 1 190 ? -10.067 -3.287 18.058 1.00 89.69 190 ALA A N 1
ATOM 1517 C CA . ALA A 1 190 ? -9.341 -2.057 18.366 1.00 89.69 190 ALA A CA 1
ATOM 1518 C C . ALA A 1 190 ? -7.825 -2.297 18.435 1.00 89.69 190 ALA A C 1
ATOM 1520 O O . ALA A 1 190 ? -7.044 -1.520 17.886 1.00 89.69 190 ALA A O 1
ATOM 1521 N N . LYS A 1 191 ? -7.397 -3.417 19.031 1.00 93.00 191 LYS A N 1
ATOM 1522 C CA . LYS A 1 191 ? -5.985 -3.816 19.079 1.00 93.00 191 LYS A CA 1
ATOM 1523 C C . LYS A 1 191 ? -5.408 -4.087 17.686 1.00 93.00 191 LYS A C 1
ATOM 1525 O O . LYS A 1 191 ? -4.302 -3.625 17.409 1.00 93.00 191 LYS A O 1
ATOM 1530 N N . VAL A 1 192 ? -6.134 -4.791 16.813 1.00 94.44 192 VAL A N 1
ATOM 1531 C CA . VAL A 1 192 ? -5.705 -5.038 15.419 1.00 94.44 192 VAL A CA 1
ATOM 1532 C C . VAL A 1 192 ? -5.575 -3.718 14.655 1.00 94.44 192 VAL A C 1
ATOM 1534 O O . VAL A 1 192 ? -4.543 -3.453 14.039 1.00 94.44 192 VAL A O 1
ATOM 1537 N N . ARG A 1 193 ? -6.564 -2.827 14.776 1.00 93.56 193 ARG A N 1
ATOM 1538 C CA . ARG A 1 193 ? -6.512 -1.482 14.177 1.00 93.56 193 ARG A CA 1
ATOM 1539 C C . ARG A 1 193 ? -5.373 -0.630 14.737 1.00 93.56 193 ARG A C 1
ATOM 1541 O O . ARG A 1 193 ? -4.782 0.150 14.001 1.00 93.56 193 ARG A O 1
ATOM 1548 N N . GLY A 1 194 ? -5.020 -0.800 16.010 1.00 94.06 194 GLY A N 1
ATOM 1549 C CA . GLY A 1 194 ? -3.845 -0.167 16.612 1.00 94.06 194 GLY A CA 1
ATOM 1550 C C . GLY A 1 194 ? -2.526 -0.617 15.970 1.00 94.06 194 GLY A C 1
ATOM 1551 O O . GLY A 1 194 ? -1.641 0.206 15.748 1.00 94.06 194 GLY A O 1
ATOM 1552 N N . GLN A 1 195 ? -2.402 -1.899 15.611 1.00 95.44 195 GLN A N 1
ATOM 1553 C CA . GLN A 1 195 ? -1.243 -2.408 14.863 1.00 95.44 195 GLN A CA 1
ATOM 1554 C C . GLN A 1 195 ? -1.216 -1.867 13.427 1.00 95.44 195 GLN A C 1
ATOM 1556 O O . GLN A 1 195 ? -0.162 -1.457 12.938 1.00 95.44 195 GLN A O 1
ATOM 1561 N N . GLU A 1 196 ? -2.375 -1.812 12.767 1.00 96.12 196 GLU A N 1
ATOM 1562 C CA . GLU A 1 196 ? -2.520 -1.203 11.439 1.00 96.12 196 GLU A CA 1
ATOM 1563 C C . GLU A 1 196 ? -2.122 0.285 11.457 1.00 96.12 196 GLU A C 1
ATOM 1565 O O . GLU A 1 196 ? -1.380 0.744 10.587 1.00 96.12 196 GLU A O 1
ATOM 1570 N N . LEU A 1 197 ? -2.533 1.024 12.494 1.00 96.81 197 LEU A N 1
ATOM 1571 C CA . LEU A 1 197 ? -2.176 2.428 12.708 1.00 96.81 197 LEU A CA 1
ATOM 1572 C C . LEU A 1 197 ? -0.662 2.616 12.838 1.00 96.81 197 LEU A C 1
ATOM 1574 O O . LEU A 1 197 ? -0.105 3.541 12.242 1.00 96.81 197 LEU A O 1
ATOM 1578 N N . GLU A 1 198 ? 0.020 1.737 13.574 1.00 97.19 198 GLU A N 1
ATOM 1579 C CA . GLU A 1 198 ? 1.478 1.774 13.693 1.00 97.19 198 GLU A CA 1
ATOM 1580 C C . GLU A 1 198 ? 2.149 1.601 12.319 1.00 97.19 198 GLU A C 1
ATOM 1582 O O . GLU A 1 198 ? 3.038 2.377 11.954 1.00 97.19 198 GLU A O 1
ATOM 1587 N N . GLN A 1 199 ? 1.688 0.638 11.514 1.00 96.75 199 GLN A N 1
ATOM 1588 C CA . GLN A 1 199 ? 2.193 0.432 10.152 1.00 96.75 199 GLN A CA 1
ATOM 1589 C C . GLN A 1 199 ? 1.945 1.659 9.266 1.00 96.75 199 GLN A C 1
ATOM 1591 O O . GLN A 1 199 ? 2.856 2.114 8.567 1.00 96.75 199 GLN A O 1
ATOM 1596 N N . ALA A 1 200 ? 0.751 2.251 9.332 1.00 97.75 200 ALA A N 1
ATOM 1597 C CA . ALA A 1 200 ? 0.411 3.458 8.586 1.00 97.75 200 ALA A CA 1
ATOM 1598 C C . ALA A 1 200 ? 1.327 4.642 8.960 1.00 97.75 200 ALA A C 1
ATOM 1600 O O . ALA A 1 200 ? 1.832 5.345 8.078 1.00 97.75 200 ALA A O 1
ATOM 1601 N N . GLN A 1 201 ? 1.630 4.826 10.249 1.00 97.56 201 GLN A N 1
ATOM 1602 C CA . GLN A 1 201 ? 2.567 5.851 10.728 1.00 97.56 201 GLN A CA 1
ATOM 1603 C C . GLN A 1 201 ? 4.011 5.599 10.260 1.00 97.56 201 GLN A C 1
ATOM 1605 O O . GLN A 1 201 ? 4.721 6.544 9.889 1.00 97.56 201 GLN A O 1
ATOM 1610 N N . GLN A 1 202 ? 4.456 4.339 10.225 1.00 97.75 202 GLN A N 1
ATOM 1611 C CA . GLN A 1 202 ? 5.770 3.969 9.684 1.00 97.75 202 GLN A CA 1
ATOM 1612 C C . GLN A 1 202 ? 5.866 4.286 8.183 1.00 97.75 202 GLN A C 1
ATOM 1614 O O . GLN A 1 202 ? 6.870 4.852 7.730 1.00 97.75 202 GLN A O 1
ATOM 1619 N N . ILE A 1 203 ? 4.812 3.981 7.419 1.00 97.56 203 ILE A N 1
ATOM 1620 C CA . ILE A 1 203 ? 4.703 4.324 5.995 1.00 97.56 203 ILE A CA 1
ATOM 1621 C C . ILE A 1 203 ? 4.767 5.845 5.815 1.00 97.56 203 ILE A C 1
ATOM 1623 O O . ILE A 1 203 ? 5.593 6.329 5.037 1.00 97.56 203 ILE A O 1
ATOM 1627 N N . ALA A 1 204 ? 3.963 6.604 6.565 1.00 97.56 204 ALA A N 1
ATOM 1628 C CA . ALA A 1 204 ? 3.942 8.065 6.512 1.00 97.56 204 ALA A CA 1
ATOM 1629 C C . ALA A 1 204 ? 5.323 8.671 6.792 1.00 97.56 204 ALA A C 1
ATOM 1631 O O . ALA A 1 204 ? 5.822 9.456 5.988 1.00 97.56 204 ALA A O 1
ATOM 1632 N N . THR A 1 205 ? 5.993 8.225 7.859 1.00 97.56 205 THR A N 1
ATOM 1633 C CA . THR A 1 205 ? 7.349 8.677 8.219 1.00 97.56 205 THR A CA 1
ATOM 1634 C C . THR A 1 205 ? 8.345 8.418 7.090 1.00 97.56 205 THR A C 1
ATOM 1636 O O . THR A 1 205 ? 9.195 9.258 6.770 1.00 97.56 205 THR A O 1
ATOM 1639 N N . ARG A 1 206 ? 8.247 7.251 6.444 1.00 96.12 206 ARG A N 1
ATOM 1640 C CA . ARG A 1 206 ? 9.128 6.902 5.329 1.00 96.12 206 ARG A CA 1
ATOM 1641 C C . ARG A 1 206 ? 8.853 7.772 4.102 1.00 96.12 206 ARG A C 1
ATOM 1643 O O . ARG A 1 206 ? 9.816 8.207 3.466 1.00 96.12 206 ARG A O 1
ATOM 1650 N N . ILE A 1 207 ? 7.592 8.063 3.792 1.00 96.50 207 ILE A N 1
ATOM 1651 C CA . ILE A 1 207 ? 7.225 8.980 2.706 1.00 96.50 207 ILE A CA 1
ATOM 1652 C C . ILE A 1 207 ? 7.696 10.409 3.019 1.00 96.50 207 ILE A C 1
ATOM 1654 O O . ILE A 1 207 ? 8.284 11.052 2.151 1.00 96.50 207 ILE A O 1
ATOM 1658 N N . ASP A 1 208 ? 7.541 10.882 4.255 1.00 96.50 208 ASP A N 1
ATOM 1659 C CA . ASP A 1 208 ? 7.977 12.220 4.677 1.00 96.50 208 ASP A CA 1
ATOM 1660 C C . ASP A 1 208 ? 9.498 12.384 4.533 1.00 96.50 208 ASP A C 1
ATOM 1662 O O . ASP A 1 208 ? 9.975 13.389 3.998 1.00 96.50 208 ASP A O 1
ATOM 1666 N N . SER A 1 209 ? 10.272 11.352 4.894 1.00 95.25 209 SER A N 1
ATOM 1667 C CA . SER A 1 209 ? 11.727 11.345 4.681 1.00 95.25 209 SER A CA 1
ATOM 1668 C C . SER A 1 209 ? 12.114 11.465 3.201 1.00 95.25 209 SER A C 1
ATOM 1670 O O . SER A 1 209 ? 13.106 12.112 2.863 1.00 95.25 209 SER A O 1
ATOM 1672 N N . LEU A 1 210 ? 11.310 10.883 2.306 1.00 94.06 210 LEU A N 1
ATOM 1673 C CA . LEU A 1 210 ? 11.524 10.935 0.864 1.00 94.06 210 LEU A CA 1
ATOM 1674 C C . LEU A 1 210 ? 11.158 12.315 0.297 1.00 94.06 210 LEU A C 1
ATOM 1676 O O . LEU A 1 210 ? 11.935 12.899 -0.463 1.00 94.06 210 LEU A O 1
ATOM 1680 N N . LEU A 1 211 ? 10.010 12.859 0.715 1.00 94.44 211 LEU A N 1
ATOM 1681 C CA . LEU A 1 211 ? 9.501 14.175 0.314 1.00 94.44 211 LEU A CA 1
ATOM 1682 C C . LEU A 1 211 ? 10.408 15.338 0.748 1.00 94.44 211 LEU A C 1
ATOM 1684 O O . LEU A 1 211 ? 10.297 16.428 0.184 1.00 94.44 211 LEU A O 1
ATOM 1688 N N . GLY A 1 212 ? 11.334 15.114 1.685 1.00 91.12 212 GLY A N 1
ATOM 1689 C CA . GLY A 1 212 ? 12.350 16.089 2.090 1.00 91.12 212 GLY A CA 1
ATOM 1690 C C . GLY A 1 212 ? 13.418 16.394 1.029 1.00 91.12 212 GLY A C 1
ATOM 1691 O O . GLY A 1 212 ? 14.173 17.352 1.189 1.00 91.12 212 GLY A O 1
ATOM 1692 N N . SER A 1 213 ? 13.497 15.619 -0.061 1.00 89.44 213 SER A N 1
ATOM 1693 C CA . SER A 1 213 ? 14.516 15.793 -1.104 1.00 89.44 213 SER A CA 1
ATOM 1694 C C . SER A 1 213 ? 13.918 15.929 -2.517 1.00 89.44 213 SER A C 1
ATOM 1696 O O . SER A 1 213 ? 13.063 15.132 -2.916 1.00 89.44 213 SER A O 1
ATOM 1698 N N . PRO A 1 214 ? 14.364 16.907 -3.332 1.00 86.12 214 PRO A N 1
ATOM 1699 C CA . PRO A 1 214 ? 14.079 16.911 -4.766 1.00 86.12 214 PRO A CA 1
ATOM 1700 C C . PRO A 1 214 ? 14.724 15.685 -5.435 1.00 86.12 214 PRO A C 1
ATOM 1702 O O . PRO A 1 214 ? 15.860 15.348 -5.096 1.00 86.12 214 PRO A O 1
ATOM 1705 N N . PRO A 1 215 ? 14.075 15.022 -6.411 1.00 87.81 215 PRO A N 1
ATOM 1706 C CA . PRO A 1 215 ? 12.855 15.402 -7.144 1.00 87.81 215 PRO A CA 1
ATOM 1707 C C . PRO A 1 215 ? 11.532 14.965 -6.488 1.00 87.81 215 PRO A C 1
ATOM 1709 O O . PRO A 1 215 ? 10.464 15.290 -7.001 1.00 87.81 215 PRO A O 1
ATOM 1712 N N . TYR A 1 216 ? 11.581 14.195 -5.401 1.00 89.94 216 TYR A N 1
ATOM 1713 C CA . TYR A 1 216 ? 10.407 13.521 -4.841 1.00 89.94 216 TYR A CA 1
ATOM 1714 C C . TYR A 1 216 ? 9.415 14.497 -4.209 1.00 89.94 216 TYR A C 1
ATOM 1716 O O . TYR A 1 216 ? 8.210 14.285 -4.297 1.00 89.94 216 TYR A O 1
ATOM 1724 N N . SER A 1 217 ? 9.918 15.608 -3.666 1.00 90.50 217 SER A N 1
ATOM 1725 C CA . SER A 1 217 ? 9.138 16.710 -3.086 1.00 90.50 217 SER A CA 1
ATOM 1726 C C . SER A 1 217 ? 8.047 17.291 -3.999 1.00 90.50 217 SER A C 1
ATOM 1728 O O . SER A 1 217 ? 7.115 17.934 -3.503 1.00 90.50 217 SER A O 1
ATOM 1730 N N . ASP A 1 218 ? 8.188 17.108 -5.317 1.00 87.50 218 ASP A N 1
ATOM 1731 C CA . ASP A 1 218 ? 7.301 17.644 -6.352 1.00 87.50 218 ASP A CA 1
ATOM 1732 C C . ASP A 1 218 ? 6.548 16.568 -7.149 1.00 87.50 218 ASP A C 1
ATOM 1734 O O . ASP A 1 218 ? 5.750 16.922 -8.019 1.00 87.50 218 ASP A O 1
ATOM 1738 N N . SER A 1 219 ? 6.763 15.277 -6.866 1.00 91.50 219 SER A N 1
ATOM 1739 C CA . SER A 1 219 ? 6.025 14.201 -7.539 1.00 91.50 219 SER A CA 1
ATOM 1740 C C . SER A 1 219 ? 4.564 14.209 -7.088 1.00 91.50 219 SER A C 1
ATOM 1742 O O . SER A 1 219 ? 4.298 14.042 -5.894 1.00 91.50 219 SER A O 1
ATOM 1744 N N . PRO A 1 220 ? 3.601 14.388 -8.010 1.00 92.88 220 PRO A N 1
ATOM 1745 C CA . PRO A 1 220 ? 2.194 14.389 -7.642 1.00 92.88 220 PRO A CA 1
ATOM 1746 C C . PRO A 1 220 ? 1.728 13.028 -7.117 1.00 92.88 220 PRO A C 1
ATOM 1748 O O . PRO A 1 220 ? 0.881 12.999 -6.234 1.00 92.88 220 PRO A O 1
ATOM 1751 N N . GLU A 1 221 ? 2.296 11.922 -7.596 1.00 93.00 221 GLU A N 1
ATOM 1752 C CA . GLU A 1 221 ? 1.933 10.565 -7.174 1.00 93.00 221 GLU A CA 1
ATOM 1753 C C . GLU A 1 221 ? 2.316 10.300 -5.714 1.00 93.00 221 GLU A C 1
ATOM 1755 O O . GLU A 1 221 ? 1.515 9.771 -4.949 1.00 93.00 221 GLU A O 1
ATOM 1760 N N . ILE A 1 222 ? 3.528 10.695 -5.307 1.00 94.75 222 ILE A N 1
ATOM 1761 C CA . ILE A 1 222 ? 4.000 10.506 -3.925 1.00 94.75 222 ILE A CA 1
ATOM 1762 C C . ILE A 1 222 ? 3.244 11.440 -2.970 1.00 94.75 222 ILE A C 1
ATOM 1764 O O . ILE A 1 222 ? 2.884 11.028 -1.868 1.00 94.75 222 ILE A O 1
ATOM 1768 N N . LEU A 1 223 ? 2.973 12.680 -3.391 1.00 95.81 223 LEU A N 1
ATOM 1769 C CA . LEU A 1 223 ? 2.179 13.635 -2.611 1.00 95.81 223 LEU A CA 1
ATOM 1770 C C . LEU A 1 223 ? 0.743 13.143 -2.408 1.00 95.81 223 LEU A C 1
ATOM 1772 O O . LEU A 1 223 ? 0.229 13.192 -1.295 1.00 95.81 223 LEU A O 1
ATOM 1776 N N . GLU A 1 224 ? 0.109 12.637 -3.462 1.00 95.50 224 GLU A N 1
ATOM 1777 C CA . GLU A 1 224 ? -1.241 12.084 -3.378 1.00 95.50 224 GLU A CA 1
ATOM 1778 C C . GLU A 1 224 ? -1.292 10.866 -2.460 1.00 95.50 224 GLU A C 1
ATOM 1780 O O . GLU A 1 224 ? -2.146 10.801 -1.578 1.00 95.50 224 GLU A O 1
ATOM 1785 N N . LEU A 1 225 ? -0.321 9.957 -2.589 1.00 96.00 225 LEU A N 1
ATOM 1786 C CA . LEU A 1 225 ? -0.208 8.814 -1.693 1.00 96.00 225 LEU A CA 1
ATOM 1787 C C . LEU A 1 225 ? -0.040 9.247 -0.235 1.00 96.00 225 LEU A C 1
ATOM 1789 O O . LEU A 1 225 ? -0.713 8.708 0.639 1.00 96.00 225 LEU A O 1
ATOM 1793 N N . ARG A 1 226 ? 0.801 10.251 0.040 1.00 96.88 226 ARG A N 1
ATOM 1794 C CA . ARG A 1 226 ? 0.967 10.781 1.399 1.00 96.88 226 ARG A CA 1
ATOM 1795 C C . ARG A 1 226 ? -0.334 11.355 1.960 1.00 96.88 226 ARG A C 1
ATOM 1797 O O . ARG A 1 226 ? -0.612 11.144 3.140 1.00 96.88 226 ARG A O 1
ATOM 1804 N N . GLY A 1 227 ? -1.107 12.057 1.130 1.00 96.81 227 GLY A N 1
ATOM 1805 C CA . GLY A 1 227 ? -2.409 12.603 1.506 1.00 96.81 227 GLY A CA 1
ATOM 1806 C C . GLY A 1 227 ? -3.435 11.511 1.813 1.00 96.81 227 GLY A C 1
ATOM 1807 O O . GLY A 1 227 ? -4.117 11.585 2.834 1.00 96.81 227 GLY A O 1
ATOM 1808 N N . MET A 1 228 ? -3.496 10.458 0.995 1.00 97.06 228 MET A N 1
ATOM 1809 C CA . MET A 1 228 ? -4.360 9.298 1.255 1.00 97.06 228 MET A CA 1
ATOM 1810 C C . MET A 1 228 ? -3.960 8.559 2.538 1.00 97.06 228 MET A C 1
ATOM 1812 O O . MET A 1 228 ? -4.825 8.218 3.337 1.00 97.06 228 MET A O 1
ATOM 1816 N N . VAL A 1 229 ? -2.658 8.380 2.788 1.00 97.62 229 VAL A N 1
ATOM 1817 C CA . VAL A 1 229 ? -2.161 7.778 4.039 1.00 97.62 229 VAL A CA 1
ATOM 1818 C C . VAL A 1 229 ? -2.533 8.630 5.259 1.00 97.62 229 VAL A C 1
ATOM 1820 O O . VAL A 1 229 ? -2.859 8.070 6.296 1.00 97.62 229 VAL A O 1
ATOM 1823 N N . SER A 1 230 ? -2.554 9.965 5.153 1.00 97.44 230 SER A N 1
ATOM 1824 C CA . SER A 1 230 ? -3.059 10.822 6.240 1.00 97.44 230 SER A CA 1
ATOM 1825 C C . SER A 1 230 ? -4.541 10.589 6.535 1.00 97.44 230 SER A C 1
ATOM 1827 O O . SER A 1 230 ? -4.904 10.498 7.703 1.00 97.44 230 SER A O 1
ATOM 1829 N N . LEU A 1 231 ? -5.393 10.446 5.512 1.00 96.44 231 LEU A N 1
ATOM 1830 C CA . LEU A 1 231 ? -6.809 10.110 5.732 1.00 96.44 231 LEU A CA 1
ATOM 1831 C C . LEU A 1 231 ? -6.941 8.753 6.420 1.00 96.44 231 LEU A C 1
ATOM 1833 O O . LEU A 1 231 ? -7.617 8.647 7.435 1.00 96.44 231 LEU A O 1
ATOM 1837 N N . TRP A 1 232 ? -6.203 7.756 5.929 1.00 96.94 232 TRP A N 1
ATOM 1838 C CA . TRP A 1 232 ? -6.186 6.415 6.508 1.00 96.94 232 TRP A CA 1
ATOM 1839 C C . TRP A 1 232 ? -5.743 6.415 7.981 1.00 96.94 232 TRP A C 1
ATOM 1841 O O . TRP A 1 232 ? -6.410 5.809 8.812 1.00 96.94 232 TRP A O 1
ATOM 1851 N N . ILE A 1 233 ? -4.683 7.152 8.339 1.00 97.19 233 ILE A N 1
ATOM 1852 C CA . ILE A 1 233 ? -4.270 7.346 9.741 1.00 97.19 233 ILE A CA 1
ATOM 1853 C C . ILE A 1 233 ? -5.382 8.031 10.544 1.00 97.19 233 ILE A C 1
ATOM 1855 O O . ILE A 1 233 ? -5.668 7.616 11.664 1.00 97.19 233 ILE A O 1
ATOM 1859 N N . GLY A 1 234 ? -6.003 9.074 9.988 1.00 94.44 234 GLY A N 1
ATOM 1860 C CA . GLY A 1 234 ? -7.088 9.809 10.634 1.00 94.44 234 GLY A CA 1
ATOM 1861 C C . GLY A 1 234 ? -8.283 8.922 10.982 1.00 94.44 234 GLY A C 1
ATOM 1862 O O . GLY A 1 234 ? -8.804 9.014 12.093 1.00 94.44 234 GLY A O 1
ATOM 1863 N N . ASP A 1 235 ? -8.687 8.045 10.068 1.00 92.50 235 ASP A N 1
ATOM 1864 C CA . ASP A 1 235 ? -9.784 7.105 10.301 1.00 92.50 235 ASP A CA 1
ATOM 1865 C C . ASP A 1 235 ? -9.370 6.007 11.292 1.00 92.50 235 ASP A C 1
ATOM 1867 O O . ASP A 1 235 ? -10.121 5.695 12.216 1.00 92.50 235 ASP A O 1
ATOM 1871 N N . LEU A 1 236 ? -8.139 5.487 11.195 1.00 93.06 236 LEU A N 1
ATOM 1872 C CA . LEU A 1 236 ? -7.617 4.505 12.151 1.00 93.06 236 LEU A CA 1
ATOM 1873 C C . LEU A 1 236 ? -7.519 5.048 13.580 1.00 93.06 236 LEU A C 1
ATOM 1875 O O . LEU A 1 236 ? -7.802 4.300 14.507 1.00 93.06 236 LEU A O 1
ATOM 1879 N N . LEU A 1 237 ? -7.183 6.327 13.777 1.00 92.25 237 LEU A N 1
ATOM 1880 C CA . LEU A 1 237 ? -7.158 6.963 15.103 1.00 92.25 237 LEU A CA 1
ATOM 1881 C C . LEU A 1 237 ? -8.530 6.947 15.789 1.00 92.25 237 LEU A C 1
ATOM 1883 O O . LEU A 1 237 ? -8.606 6.776 17.005 1.00 92.25 237 LEU A O 1
ATOM 1887 N N . ALA A 1 238 ? -9.610 7.123 15.024 1.00 88.25 238 ALA A N 1
ATOM 1888 C CA . ALA A 1 238 ? -10.971 7.034 15.548 1.00 88.25 238 ALA A CA 1
ATOM 1889 C C . ALA A 1 238 ? -11.394 5.571 15.762 1.00 88.25 238 ALA A C 1
ATOM 1891 O O . ALA A 1 238 ? -11.987 5.236 16.787 1.00 88.25 238 ALA A O 1
ATOM 1892 N N . LEU A 1 239 ? -11.058 4.693 14.813 1.00 87.56 239 LEU A N 1
ATOM 1893 C CA . LEU A 1 239 ? -11.493 3.296 14.795 1.00 87.56 239 LEU A CA 1
ATOM 1894 C C . LEU A 1 239 ? -10.687 2.371 15.720 1.00 87.56 239 LEU A C 1
ATOM 1896 O O . LEU A 1 239 ? -11.162 1.275 16.024 1.00 87.56 239 LEU A O 1
ATOM 1900 N N . SER A 1 240 ? -9.486 2.767 16.154 1.00 88.12 240 SER A N 1
ATOM 1901 C CA . SER A 1 240 ? -8.667 2.024 17.124 1.00 88.12 240 SER A CA 1
ATOM 1902 C C . SER A 1 240 ? -9.132 2.200 18.569 1.00 88.12 240 SER A C 1
ATOM 1904 O O . SER A 1 240 ? -8.556 1.599 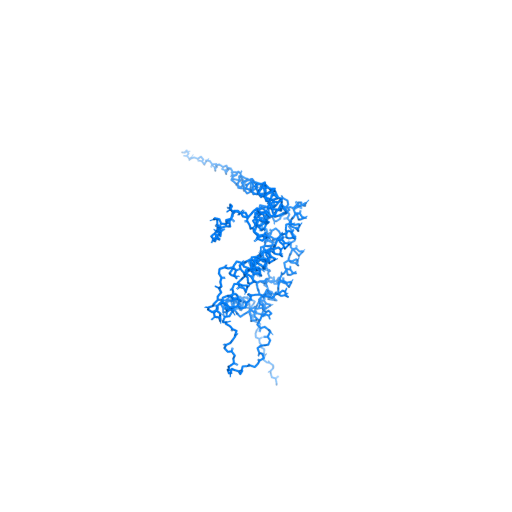19.472 1.00 88.12 240 SER A O 1
ATOM 1906 N N . LEU A 1 241 ? -10.128 3.052 18.816 1.00 84.31 241 LEU A N 1
ATOM 1907 C CA . LEU A 1 241 ? -10.739 3.197 20.131 1.00 84.31 241 LEU A CA 1
ATOM 1908 C C . LEU A 1 241 ? -11.661 2.008 20.406 1.00 84.31 241 LEU A C 1
ATOM 1910 O O . LEU A 1 241 ? -12.369 1.549 19.514 1.00 84.31 241 LEU A O 1
ATOM 1914 N N . VAL A 1 242 ? -11.679 1.538 21.659 1.00 77.19 242 VAL A N 1
ATOM 1915 C CA . VAL A 1 242 ? -12.574 0.445 22.088 1.00 77.19 242 VAL A CA 1
ATOM 1916 C C . VAL A 1 242 ? -14.034 0.842 21.877 1.00 77.19 242 VAL A C 1
ATOM 1918 O O . VAL A 1 242 ? -14.814 0.055 21.361 1.00 77.19 242 VAL A O 1
ATOM 1921 N N . LYS A 1 243 ? -14.370 2.091 22.216 1.00 75.69 243 LYS A N 1
ATOM 1922 C CA . LYS A 1 243 ? -15.650 2.720 21.895 1.00 75.69 243 LYS A CA 1
ATOM 1923 C C . LYS A 1 243 ? -15.401 3.868 20.922 1.00 75.69 243 LYS A C 1
ATOM 1925 O O . LYS A 1 243 ? -15.002 4.953 21.372 1.00 75.69 243 LYS A O 1
ATOM 1930 N N . PRO A 1 244 ? -15.548 3.642 19.607 1.00 64.81 244 PRO A N 1
ATOM 1931 C CA . PRO A 1 244 ? -15.387 4.712 18.644 1.00 64.81 244 PRO A CA 1
ATOM 1932 C C . PRO A 1 244 ? -16.502 5.755 18.831 1.00 64.81 244 PRO A C 1
ATOM 1934 O O . PRO A 1 244 ? -17.572 5.436 19.354 1.00 64.81 244 PRO A O 1
ATOM 1937 N N . PRO A 1 245 ? -16.263 7.018 18.446 1.00 62.25 245 PRO A N 1
ATOM 1938 C CA . PRO A 1 245 ? -17.226 8.090 18.663 1.00 62.25 245 PRO A CA 1
ATOM 1939 C C . PRO A 1 245 ? -18.543 7.829 17.911 1.00 62.25 245 PRO A C 1
ATOM 1941 O O . PRO A 1 245 ? -18.492 7.290 16.805 1.00 62.25 245 PRO A O 1
ATOM 1944 N N . PRO A 1 246 ? -19.704 8.269 18.435 1.00 63.03 246 PRO A N 1
ATOM 1945 C CA . PRO A 1 246 ? -21.009 8.023 17.811 1.00 63.03 246 PRO A CA 1
ATOM 1946 C C . PRO A 1 246 ? -21.095 8.484 16.354 1.00 63.03 246 PRO A C 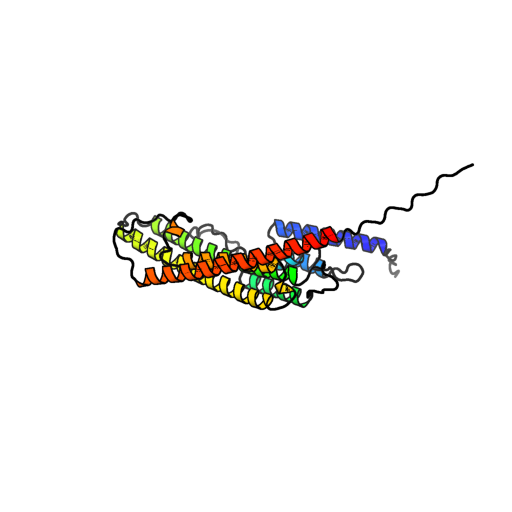1
ATOM 1948 O O . PRO A 1 246 ? -21.638 7.780 15.513 1.00 63.03 246 PRO A O 1
ATOM 1951 N N . GLU A 1 247 ? -20.448 9.611 16.037 1.00 64.00 247 GLU A N 1
ATOM 1952 C CA . GLU A 1 247 ? -20.347 10.166 14.679 1.00 64.00 247 GLU A CA 1
ATOM 1953 C C . GLU A 1 247 ? -19.735 9.185 13.654 1.00 64.00 247 GLU A C 1
ATOM 1955 O O . GLU A 1 247 ? -19.951 9.348 12.459 1.00 64.00 247 GLU A O 1
ATOM 1960 N N . PHE A 1 248 ? -18.986 8.172 14.109 1.00 61.31 248 PHE A N 1
ATOM 1961 C CA . PHE A 1 248 ? -18.406 7.107 13.282 1.00 61.31 248 PHE A CA 1
ATOM 1962 C C . PHE A 1 248 ? -19.195 5.798 13.328 1.00 61.31 248 PHE A C 1
ATOM 1964 O O . PHE A 1 248 ? -19.067 4.981 12.421 1.00 61.31 248 PHE A O 1
ATOM 1971 N N . LEU A 1 249 ? -19.993 5.563 14.368 1.00 59.69 249 LEU A N 1
ATOM 1972 C CA . LEU A 1 249 ? -20.826 4.361 14.453 1.00 59.69 249 LEU A CA 1
ATOM 1973 C C . LEU A 1 249 ? -21.902 4.386 13.353 1.00 59.69 249 LEU A C 1
ATOM 1975 O O . LEU A 1 249 ? -22.078 3.384 12.659 1.00 59.69 249 LEU A O 1
ATOM 1979 N N . ASP A 1 250 ? -22.502 5.560 13.118 1.00 54.94 250 ASP A N 1
ATOM 1980 C CA . ASP A 1 250 ? -23.523 5.788 12.084 1.00 54.94 250 ASP A CA 1
ATOM 1981 C C . ASP A 1 250 ? -22.984 5.607 10.648 1.00 54.94 250 ASP A C 1
ATOM 1983 O O . ASP A 1 250 ? -23.696 5.123 9.769 1.00 54.94 250 ASP A O 1
ATOM 1987 N N . GLU A 1 251 ? -21.721 5.976 10.394 1.00 53.47 251 GLU A N 1
ATOM 1988 C CA . GLU A 1 251 ? -21.085 5.878 9.066 1.00 53.47 251 GLU A CA 1
ATOM 1989 C C . GLU A 1 251 ? -20.652 4.441 8.721 1.00 53.47 251 GLU A C 1
ATOM 1991 O O . GLU A 1 251 ? -20.660 4.055 7.550 1.00 53.47 251 GLU A O 1
ATOM 1996 N N . TYR A 1 252 ? -20.325 3.626 9.732 1.00 53.44 252 TYR A N 1
ATOM 1997 C CA . TYR A 1 252 ? -19.830 2.254 9.560 1.00 53.44 252 TYR A CA 1
ATOM 1998 C C . TYR A 1 252 ? -20.828 1.165 9.991 1.00 53.44 252 TYR A C 1
ATOM 2000 O O . TYR A 1 252 ? -20.464 -0.010 10.027 1.00 53.44 252 TYR A O 1
ATOM 2008 N N . GLY A 1 253 ? -22.085 1.531 10.270 1.00 50.97 253 GLY A N 1
ATOM 2009 C CA . GLY A 1 253 ? -23.180 0.586 10.511 1.00 50.97 253 GLY A CA 1
ATOM 2010 C C . GLY A 1 253 ? -23.033 -0.242 11.788 1.00 50.97 253 GLY A C 1
ATOM 2011 O O . GLY A 1 253 ? -23.546 -1.358 11.849 1.00 50.97 253 GLY A O 1
ATOM 2012 N N . TYR A 1 254 ? -22.321 0.274 12.790 1.00 52.44 254 TYR A N 1
ATOM 2013 C CA . TYR A 1 254 ? -22.309 -0.351 14.106 1.00 52.44 254 TYR A CA 1
ATOM 2014 C C . TYR A 1 254 ? -23.650 -0.083 14.784 1.00 52.44 254 TYR A C 1
ATOM 2016 O O . TYR A 1 254 ? -24.086 1.065 14.843 1.00 52.44 254 TYR A O 1
ATOM 2024 N N . ASP A 1 255 ? -24.285 -1.134 15.303 1.00 49.72 255 ASP A N 1
ATOM 2025 C CA . ASP A 1 255 ? -25.494 -0.985 16.104 1.00 49.72 255 ASP A CA 1
ATOM 2026 C C . ASP A 1 255 ? -25.123 -0.145 17.330 1.00 49.72 255 ASP A C 1
ATOM 2028 O O . ASP A 1 255 ? -24.313 -0.561 18.168 1.00 49.72 255 ASP A O 1
ATOM 2032 N N . ALA A 1 256 ? -25.615 1.093 17.369 1.00 49.06 256 ALA A N 1
ATOM 2033 C CA . ALA A 1 256 ? -25.455 1.970 18.508 1.00 49.06 256 ALA A CA 1
ATOM 2034 C C . ALA A 1 256 ? -26.256 1.337 19.644 1.00 49.06 256 ALA A C 1
ATOM 2036 O O . ALA A 1 256 ? -27.434 1.635 19.819 1.00 49.06 256 ALA A O 1
ATOM 2037 N N . MET A 1 257 ? -25.624 0.412 20.373 1.00 49.97 257 MET A N 1
ATOM 2038 C CA . MET A 1 257 ? -26.143 -0.091 21.635 1.00 49.97 257 MET A CA 1
ATOM 2039 C C . MET A 1 257 ? -26.538 1.139 22.439 1.00 49.97 257 MET A C 1
ATOM 2041 O O . MET A 1 257 ? -25.686 1.979 22.745 1.00 49.97 257 MET A O 1
ATOM 2045 N N . ASP A 1 258 ? -27.835 1.262 22.702 1.00 48.81 258 ASP A N 1
ATOM 2046 C CA . ASP A 1 258 ? -28.404 2.271 23.576 1.00 48.81 258 ASP A CA 1
ATOM 2047 C C . ASP A 1 258 ? -27.818 2.012 24.964 1.00 48.81 258 ASP A C 1
ATOM 2049 O O . ASP A 1 258 ? -28.343 1.241 25.767 1.00 48.81 258 ASP A O 1
ATOM 2053 N N . THR A 1 259 ? -26.625 2.554 25.218 1.00 48.69 259 THR A N 1
ATOM 2054 C CA . THR A 1 259 ? -26.030 2.527 26.544 1.00 48.69 259 THR A CA 1
ATOM 2055 C C . THR A 1 259 ? -26.793 3.555 27.351 1.00 48.69 259 THR A C 1
ATOM 2057 O O . THR A 1 259 ? -26.382 4.713 27.460 1.00 48.69 259 THR A O 1
ATOM 2060 N N . ASP A 1 260 ? -27.939 3.125 27.864 1.00 43.12 260 ASP A N 1
ATOM 2061 C CA . ASP A 1 260 ? -28.724 3.851 28.843 1.00 43.12 260 ASP A CA 1
ATOM 2062 C C . ASP A 1 260 ? -27.792 4.359 29.957 1.00 43.12 260 ASP A C 1
ATOM 2064 O O . ASP A 1 260 ? -27.169 3.592 30.694 1.00 43.12 260 ASP A O 1
ATOM 2068 N N . GLY A 1 261 ? -27.634 5.681 30.023 1.00 49.97 261 GLY A N 1
ATOM 2069 C CA . GLY A 1 261 ? -27.370 6.434 31.247 1.00 49.97 261 GLY A CA 1
ATOM 2070 C C . GLY A 1 261 ? -26.086 6.193 32.054 1.00 49.97 261 GLY A C 1
ATOM 2071 O O . GLY A 1 261 ? -25.930 6.855 33.081 1.00 49.97 261 GLY A O 1
ATOM 2072 N N . THR A 1 262 ? -25.154 5.314 31.675 1.00 53.41 262 THR A N 1
ATOM 2073 C CA . THR A 1 262 ? -23.889 5.183 32.421 1.00 53.41 262 THR A CA 1
ATOM 2074 C C . THR A 1 262 ? -22.876 6.212 31.931 1.00 53.41 262 THR A C 1
ATOM 2076 O O . THR A 1 262 ? -22.409 6.112 30.798 1.00 53.41 262 THR A O 1
ATOM 2079 N N . ASP A 1 263 ? -22.524 7.181 32.783 1.00 59.62 263 ASP A N 1
ATOM 2080 C CA . ASP A 1 263 ? -21.422 8.123 32.552 1.00 59.62 263 ASP A CA 1
ATOM 2081 C C . ASP A 1 263 ? -20.183 7.366 32.044 1.00 59.62 263 ASP A C 1
ATOM 2083 O O . ASP A 1 263 ? -19.560 6.599 32.784 1.00 59.62 263 ASP A O 1
ATOM 2087 N N . GLU A 1 264 ? -19.829 7.563 30.769 1.00 65.50 264 GLU A N 1
ATOM 2088 C CA . GLU A 1 264 ? -18.588 7.017 30.230 1.00 65.50 264 GLU A CA 1
ATOM 2089 C C . GLU A 1 264 ? -17.412 7.502 31.088 1.00 65.50 264 GLU A C 1
ATOM 2091 O O . GLU A 1 264 ? -17.342 8.697 31.414 1.00 65.50 264 GLU A O 1
ATOM 2096 N N . PRO A 1 265 ? -16.466 6.614 31.450 1.00 76.06 265 PRO A N 1
ATOM 2097 C CA . PRO A 1 265 ? -15.307 7.011 32.229 1.00 76.06 265 PRO A CA 1
ATOM 2098 C C . PRO A 1 265 ? -14.616 8.219 31.592 1.00 76.06 265 PRO A C 1
ATOM 2100 O O . PRO A 1 265 ? -14.383 8.253 30.383 1.00 76.06 265 PRO A O 1
ATOM 2103 N N . PHE A 1 266 ? -14.257 9.210 32.413 1.00 73.62 266 PHE A N 1
ATOM 2104 C CA . PHE A 1 266 ? -13.608 10.446 31.957 1.00 73.62 266 PHE A CA 1
ATOM 2105 C C . PHE A 1 266 ? -12.389 10.185 31.052 1.00 73.62 266 PHE A C 1
ATOM 2107 O O . PHE A 1 266 ? -12.123 10.948 30.125 1.00 73.62 266 PHE A O 1
ATOM 2114 N N . GLU A 1 267 ? -11.672 9.090 31.307 1.00 79.81 267 GLU A N 1
ATOM 2115 C CA . GLU A 1 267 ? -10.529 8.633 30.515 1.00 79.81 267 GLU A CA 1
ATOM 2116 C C . GLU A 1 267 ? -10.913 8.325 29.061 1.00 79.81 267 GLU A C 1
ATOM 2118 O O . GLU A 1 267 ? -10.264 8.841 28.154 1.00 79.81 267 GLU A O 1
ATOM 2123 N N . VAL A 1 268 ? -12.019 7.609 28.830 1.00 78.31 268 VAL A N 1
ATOM 2124 C CA . VAL A 1 268 ? -12.519 7.263 27.486 1.00 78.31 268 VAL A CA 1
ATOM 2125 C C . VAL A 1 268 ? -12.901 8.525 26.714 1.00 78.31 268 VAL A C 1
ATOM 2127 O O . VAL A 1 268 ? -12.463 8.723 25.581 1.00 78.31 268 VAL A O 1
ATOM 2130 N N . ARG A 1 269 ? -13.635 9.447 27.350 1.00 79.00 269 ARG A N 1
ATOM 2131 C CA . ARG A 1 269 ? -14.019 10.728 26.729 1.00 79.00 269 ARG A CA 1
ATOM 2132 C C . ARG A 1 269 ? -12.799 11.588 26.389 1.00 79.00 269 ARG A C 1
ATOM 2134 O O . ARG A 1 269 ? -12.759 12.260 25.352 1.00 79.00 269 ARG A O 1
ATOM 2141 N N . ARG A 1 270 ? -11.785 11.583 27.259 1.00 84.44 270 ARG A N 1
ATOM 2142 C CA . ARG A 1 270 ? -10.522 12.287 27.017 1.00 84.44 270 ARG A CA 1
ATOM 2143 C C . ARG A 1 270 ? -9.778 11.679 25.831 1.00 84.44 270 ARG A C 1
ATOM 2145 O O . ARG A 1 270 ? -9.320 12.431 24.976 1.00 84.44 270 ARG A O 1
ATOM 2152 N N . GLU A 1 271 ? -9.669 10.357 25.766 1.00 84.94 271 GLU A N 1
ATOM 2153 C CA . GLU A 1 271 ? -9.024 9.650 24.656 1.00 84.94 271 GLU A CA 1
ATOM 2154 C C . GLU A 1 271 ? -9.733 9.902 23.324 1.00 84.94 271 GLU A C 1
ATOM 2156 O O . GLU A 1 271 ? -9.073 10.271 22.354 1.00 84.94 271 GLU A O 1
ATOM 2161 N N . GLN A 1 272 ? -11.067 9.833 23.293 1.00 85.19 272 GLN A N 1
ATOM 2162 C CA . GLN A 1 272 ? -11.869 10.181 22.115 1.00 85.19 272 GLN A CA 1
ATOM 2163 C C . GLN A 1 272 ? -11.602 11.615 21.640 1.00 85.19 272 GLN A C 1
ATOM 2165 O O . GLN A 1 272 ? -11.405 11.855 20.450 1.00 85.19 272 GLN A O 1
ATOM 2170 N N . THR A 1 273 ? -11.547 12.578 22.566 1.00 86.12 273 THR A N 1
ATOM 2171 C CA . THR A 1 273 ? -11.281 13.985 22.223 1.00 86.12 273 THR A CA 1
ATOM 2172 C C . THR A 1 273 ? -9.893 14.153 21.603 1.00 86.12 273 THR A C 1
ATOM 2174 O O . THR A 1 273 ? -9.745 14.841 20.593 1.00 86.12 273 THR A O 1
ATOM 2177 N N . LEU A 1 274 ? -8.881 13.498 22.180 1.00 89.19 274 LEU A N 1
ATOM 2178 C CA . LEU A 1 274 ? -7.511 13.534 21.669 1.00 89.19 274 LEU A CA 1
ATOM 2179 C C . LEU A 1 274 ? -7.406 12.878 20.288 1.00 89.19 274 LEU A C 1
ATOM 2181 O O . LEU A 1 274 ? -6.775 13.441 19.394 1.00 89.19 274 LEU A O 1
ATOM 2185 N N . ALA A 1 275 ? -8.049 11.727 20.091 1.00 89.25 275 ALA A N 1
ATOM 2186 C CA . ALA A 1 275 ? -8.091 11.047 18.801 1.00 89.25 275 ALA A CA 1
ATOM 2187 C C . ALA A 1 275 ? -8.756 11.921 17.725 1.00 89.25 275 ALA A C 1
ATOM 2189 O O . ALA A 1 275 ? -8.229 12.055 16.622 1.00 89.25 275 ALA A O 1
ATOM 2190 N N . MET A 1 276 ? -9.861 12.594 18.060 1.00 88.44 276 MET A N 1
ATOM 2191 C CA . MET A 1 276 ? -10.555 13.513 17.152 1.00 88.44 276 MET A CA 1
ATOM 2192 C C . MET A 1 276 ? -9.728 14.755 16.809 1.00 88.44 276 MET A C 1
ATOM 2194 O O . MET A 1 276 ? -9.744 15.218 15.666 1.00 88.44 276 MET A O 1
ATOM 2198 N N . GLU A 1 277 ? -8.992 15.307 17.773 1.00 92.56 277 GLU A N 1
ATOM 2199 C CA . GLU A 1 277 ? -8.065 16.414 17.526 1.00 92.56 277 GLU A CA 1
ATOM 2200 C C . GLU A 1 277 ? -6.943 15.984 16.574 1.00 92.56 277 GLU A C 1
ATOM 2202 O O . GLU A 1 277 ? -6.695 16.649 15.565 1.00 92.56 277 GLU A O 1
ATOM 2207 N N . GLN A 1 278 ? -6.319 14.832 16.831 1.00 92.88 278 GLN A N 1
ATOM 2208 C CA . GLN A 1 278 ? -5.279 14.279 15.962 1.00 92.88 278 GLN A CA 1
ATOM 2209 C C . GLN A 1 278 ? -5.810 13.949 14.564 1.00 92.88 278 GLN A C 1
ATOM 2211 O O . GLN A 1 278 ? -5.147 14.250 13.570 1.00 92.88 278 GLN A O 1
ATOM 2216 N N . ARG A 1 279 ? -7.031 13.418 14.456 1.00 92.31 279 ARG A N 1
ATOM 2217 C CA . ARG A 1 279 ? -7.683 13.184 13.167 1.00 92.31 279 ARG A CA 1
ATOM 2218 C C . ARG A 1 279 ? -7.846 14.477 12.375 1.00 92.31 279 ARG A C 1
ATOM 2220 O O . ARG A 1 279 ? -7.524 14.499 11.191 1.00 92.31 279 ARG A O 1
ATOM 2227 N N . LYS A 1 280 ? -8.306 15.565 13.001 1.00 93.75 280 LYS A N 1
ATOM 2228 C CA . LYS A 1 280 ? -8.427 16.873 12.327 1.00 93.75 280 LYS A CA 1
ATOM 2229 C C . LYS A 1 280 ? -7.081 17.355 11.790 1.00 93.75 280 LYS A C 1
ATOM 2231 O O . LYS A 1 280 ? -7.023 17.876 10.677 1.00 93.75 280 LYS A O 1
ATOM 2236 N N . VAL A 1 281 ? -6.005 17.142 12.549 1.00 96.12 281 VAL A N 1
ATOM 2237 C CA . VAL A 1 281 ? -4.640 17.447 12.098 1.00 96.12 281 VAL A CA 1
ATOM 2238 C C . VAL A 1 281 ? -4.270 16.619 10.865 1.00 96.12 281 VAL A C 1
ATOM 2240 O O . VAL A 1 281 ? -3.727 17.168 9.908 1.00 96.12 281 VAL A O 1
ATOM 2243 N N . GLU A 1 282 ? -4.573 15.322 10.849 1.00 95.75 282 GLU A N 1
ATOM 2244 C CA . GLU A 1 282 ? -4.285 14.464 9.693 1.00 95.75 282 GLU A CA 1
ATOM 2245 C C . GLU A 1 282 ? -5.146 14.788 8.465 1.00 95.75 282 GLU A C 1
ATOM 2247 O O . GLU A 1 282 ? -4.625 14.814 7.351 1.00 95.75 282 GLU A O 1
ATOM 2252 N N . ILE A 1 283 ? -6.425 15.131 8.642 1.00 95.31 283 ILE A N 1
ATOM 2253 C CA . ILE A 1 283 ? -7.285 15.607 7.546 1.00 95.31 283 ILE A CA 1
ATOM 2254 C C . ILE A 1 283 ? -6.691 16.866 6.921 1.00 95.31 283 ILE A C 1
ATOM 2256 O O . ILE A 1 283 ? -6.537 16.934 5.704 1.00 95.31 283 ILE A O 1
ATOM 2260 N N . HIS A 1 284 ? -6.287 17.832 7.746 1.00 97.31 284 HIS A N 1
ATOM 2261 C CA . HIS A 1 284 ? -5.687 19.061 7.244 1.00 97.31 284 HIS A CA 1
ATOM 2262 C C . HIS A 1 284 ? -4.394 18.792 6.459 1.00 97.31 284 HIS A C 1
ATOM 2264 O O . HIS A 1 284 ? -4.227 19.296 5.349 1.00 97.31 284 HIS A O 1
ATOM 2270 N N . LYS A 1 285 ? -3.511 17.921 6.971 1.00 95.62 285 LYS A N 1
ATOM 2271 C CA . LYS A 1 285 ? -2.315 17.478 6.230 1.00 95.62 285 LYS A CA 1
ATOM 2272 C C . LYS A 1 285 ? -2.683 16.841 4.892 1.00 95.62 285 LYS A C 1
ATOM 2274 O O . LYS A 1 285 ? -2.021 17.097 3.886 1.00 95.62 285 LYS A O 1
ATOM 2279 N N . SER A 1 286 ? -3.725 16.009 4.864 1.00 96.75 286 SER A N 1
ATOM 2280 C CA . SER A 1 286 ? -4.195 15.386 3.627 1.00 96.75 286 SER A CA 1
ATOM 2281 C C . SER A 1 286 ? -4.600 16.428 2.589 1.00 96.75 286 SER A C 1
ATOM 2283 O O . SER A 1 286 ? -4.133 16.372 1.449 1.00 96.75 286 SER A O 1
ATOM 2285 N N . GLU A 1 287 ? -5.399 17.416 2.990 1.00 96.69 287 GLU A N 1
ATOM 2286 C CA . GLU A 1 287 ? -5.827 18.511 2.121 1.00 96.69 287 GLU A CA 1
ATOM 2287 C C . GLU A 1 287 ? -4.629 19.270 1.541 1.00 96.69 287 GLU A C 1
ATOM 2289 O O . GLU A 1 287 ? -4.572 19.486 0.328 1.00 96.69 287 GLU A O 1
ATOM 2294 N N . GLU A 1 288 ? -3.637 19.609 2.369 1.00 96.56 288 GLU A N 1
ATOM 2295 C CA . GLU A 1 288 ? -2.412 20.281 1.923 1.00 96.56 288 GLU A CA 1
ATOM 2296 C C . GLU A 1 288 ? -1.647 19.453 0.878 1.00 96.56 288 GLU A C 1
ATOM 2298 O O . GLU A 1 288 ? -1.253 19.971 -0.178 1.00 96.56 288 GLU A O 1
ATOM 2303 N N . PHE A 1 289 ? -1.447 18.156 1.132 1.00 95.88 289 PHE A N 1
ATOM 2304 C CA . PHE A 1 289 ? -0.736 17.268 0.212 1.00 95.88 289 PHE A CA 1
ATOM 2305 C C . PHE A 1 289 ? -1.491 17.070 -1.106 1.00 95.88 289 PHE A C 1
ATOM 2307 O O . PHE A 1 289 ? -0.885 17.162 -2.180 1.00 95.88 289 PHE A O 1
ATOM 2314 N N . LEU A 1 290 ? -2.805 16.852 -1.049 1.00 95.50 290 LEU A N 1
ATOM 2315 C CA . LEU A 1 290 ? -3.656 16.673 -2.226 1.00 95.50 290 LEU A CA 1
ATOM 2316 C C . LEU A 1 290 ? -3.758 17.960 -3.046 1.00 95.50 290 LEU A C 1
ATOM 2318 O O . LEU A 1 290 ? -3.674 17.924 -4.278 1.00 95.50 290 LEU A O 1
ATOM 2322 N N . GLU A 1 291 ? -3.883 19.119 -2.401 1.00 95.62 291 GLU A N 1
ATOM 2323 C CA . GLU A 1 291 ? -3.892 20.403 -3.097 1.00 95.62 291 GLU A CA 1
ATOM 2324 C C . GLU A 1 291 ? -2.544 20.655 -3.787 1.00 95.62 291 GLU A C 1
ATOM 2326 O O . GLU A 1 291 ? -2.501 21.040 -4.965 1.00 95.62 291 GLU A O 1
ATOM 2331 N N . LYS A 1 292 ? -1.429 20.365 -3.104 1.00 94.19 292 LYS A N 1
ATOM 2332 C CA . LYS A 1 292 ? -0.085 20.449 -3.688 1.00 94.19 292 LYS A CA 1
ATOM 2333 C C . LYS A 1 292 ? 0.064 19.501 -4.881 1.00 94.19 292 LYS A C 1
ATOM 2335 O O . LYS A 1 292 ? 0.529 19.938 -5.938 1.00 94.19 292 LYS A O 1
ATOM 2340 N N . ALA A 1 293 ? -0.388 18.252 -4.769 1.00 94.06 293 ALA A N 1
ATOM 2341 C CA . ALA A 1 293 ? -0.386 17.286 -5.868 1.00 94.06 293 ALA A CA 1
ATOM 2342 C C . ALA A 1 293 ? -1.194 17.799 -7.072 1.00 94.06 293 ALA A C 1
ATOM 2344 O O . ALA A 1 293 ? -0.700 17.804 -8.203 1.00 94.06 293 ALA A O 1
ATOM 2345 N N . ARG A 1 294 ? -2.404 18.330 -6.841 1.00 92.50 294 ARG A N 1
ATOM 2346 C CA . ARG A 1 294 ? -3.256 18.918 -7.891 1.00 92.50 294 ARG A CA 1
ATOM 2347 C C . ARG A 1 294 ? -2.588 20.104 -8.580 1.00 92.50 294 ARG A C 1
ATOM 2349 O O . ARG A 1 294 ? -2.625 20.185 -9.810 1.00 92.50 294 ARG A O 1
ATOM 2356 N N . LYS A 1 295 ? -1.956 21.007 -7.823 1.00 91.94 295 LYS A N 1
ATOM 2357 C CA . LYS A 1 295 ? -1.194 22.145 -8.372 1.00 91.94 295 LYS A CA 1
ATOM 2358 C C . LYS A 1 295 ? -0.049 21.661 -9.267 1.00 91.94 295 LYS A C 1
ATOM 2360 O O . LYS A 1 295 ? 0.136 22.208 -10.355 1.00 91.94 295 LYS A O 1
ATOM 2365 N N . ARG A 1 296 ? 0.677 20.611 -8.866 1.00 88.44 296 ARG A N 1
ATOM 2366 C CA . ARG A 1 296 ? 1.772 20.030 -9.665 1.00 88.44 296 ARG A CA 1
ATOM 2367 C C . ARG A 1 296 ? 1.275 19.330 -10.932 1.00 88.44 296 ARG A C 1
ATOM 2369 O O . ARG A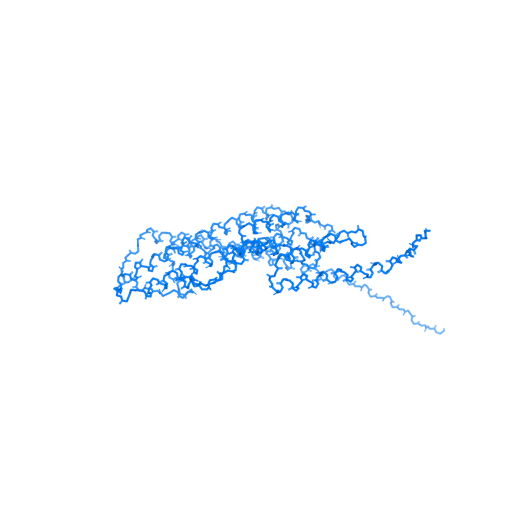 1 296 ? 1.811 19.614 -12.000 1.00 88.44 296 ARG A O 1
ATOM 2376 N N . ARG A 1 297 ? 0.206 18.523 -10.862 1.00 84.81 297 ARG A N 1
ATOM 2377 C CA . ARG A 1 297 ? -0.423 17.905 -12.053 1.00 84.81 297 ARG A CA 1
ATOM 2378 C C . ARG A 1 297 ? -0.870 18.963 -13.068 1.00 84.81 297 ARG A C 1
ATOM 2380 O O . ARG A 1 297 ? -0.578 18.847 -14.255 1.00 84.81 297 ARG A O 1
ATOM 2387 N N . ARG A 1 298 ? -1.526 20.029 -12.593 1.00 75.81 298 ARG A N 1
ATOM 2388 C CA . ARG A 1 298 ? -1.961 21.152 -13.439 1.00 75.81 298 ARG A CA 1
ATOM 2389 C C . ARG A 1 298 ? -0.777 21.881 -14.060 1.00 75.81 298 ARG A C 1
ATOM 2391 O O . ARG A 1 298 ? -0.776 22.082 -15.265 1.00 75.81 298 ARG A O 1
ATOM 2398 N N . GLY A 1 299 ? 0.245 22.227 -13.277 1.00 65.50 299 GLY A N 1
ATOM 2399 C CA . GLY A 1 299 ? 1.445 22.896 -13.788 1.00 65.50 299 GLY A CA 1
ATOM 2400 C C . GLY A 1 299 ? 2.154 22.108 -14.895 1.00 65.50 299 GLY A C 1
ATOM 2401 O O . GLY A 1 299 ? 2.629 22.708 -15.853 1.00 65.50 299 GLY A O 1
ATOM 2402 N N . VAL A 1 300 ? 2.189 20.775 -14.817 1.00 59.00 300 VAL A N 1
ATOM 2403 C CA . VAL A 1 300 ? 2.730 19.927 -15.895 1.00 59.00 300 VAL A CA 1
ATOM 2404 C C . VAL A 1 300 ? 1.851 19.992 -17.153 1.00 59.00 300 VAL A C 1
ATOM 2406 O O . VAL A 1 300 ? 2.383 20.198 -18.241 1.00 59.00 300 VAL A O 1
ATOM 2409 N N . SER A 1 301 ? 0.523 19.909 -17.012 1.00 55.94 301 SER A N 1
ATOM 2410 C CA . SER A 1 301 ? -0.422 20.007 -18.141 1.00 55.94 301 SER A CA 1
ATOM 2411 C C . SER A 1 301 ? -0.373 21.373 -18.838 1.00 55.94 301 SER A C 1
ATOM 2413 O O . SER A 1 301 ? -0.254 21.436 -20.058 1.00 55.94 301 SER A O 1
ATOM 2415 N N . TYR A 1 302 ? -0.368 22.469 -18.069 1.00 48.16 302 TYR A N 1
ATOM 2416 C CA . TYR A 1 302 ? -0.265 23.834 -18.600 1.00 48.16 302 TYR A CA 1
ATOM 2417 C C . TYR A 1 302 ? 1.065 24.077 -19.334 1.00 48.16 302 TYR A C 1
ATOM 2419 O O . TYR A 1 302 ? 1.083 24.743 -20.366 1.00 48.16 302 TYR A O 1
ATOM 2427 N N . ASN A 1 303 ? 2.179 23.513 -18.848 1.00 51.34 303 ASN A N 1
ATOM 2428 C CA . ASN A 1 303 ? 3.460 23.595 -19.557 1.00 51.34 303 ASN A CA 1
ATOM 2429 C C . ASN A 1 303 ? 3.457 22.789 -20.869 1.00 51.34 303 ASN A C 1
ATOM 2431 O O . ASN A 1 303 ? 4.071 23.229 -21.838 1.00 51.34 303 ASN A O 1
ATOM 2435 N N . MET A 1 304 ? 2.776 21.636 -20.933 1.00 49.50 304 MET A N 1
ATOM 2436 C CA . MET A 1 304 ? 2.676 20.846 -22.171 1.00 49.50 304 MET A CA 1
ATOM 2437 C C . MET A 1 304 ? 1.798 21.523 -23.232 1.00 49.50 304 MET A C 1
ATOM 2439 O O . MET A 1 304 ? 2.163 21.511 -24.404 1.00 49.50 304 MET A O 1
ATOM 2443 N N . GLU A 1 305 ? 0.695 22.165 -22.841 1.00 47.19 305 GLU A N 1
ATOM 2444 C CA . GLU A 1 305 ? -0.168 22.915 -23.771 1.00 47.19 305 GLU A CA 1
ATOM 2445 C C . GLU A 1 305 ? 0.539 24.151 -24.350 1.00 47.19 305 GLU A C 1
ATOM 2447 O O . GLU A 1 305 ? 0.407 24.445 -25.536 1.00 47.19 305 GLU A O 1
ATOM 2452 N N . HIS A 1 306 ? 1.364 24.833 -23.551 1.00 44.66 306 HIS A N 1
ATOM 2453 C CA . HIS A 1 306 ? 2.089 26.036 -23.978 1.00 44.66 306 HIS A CA 1
ATOM 2454 C C . HIS A 1 306 ? 3.412 25.740 -24.725 1.00 44.66 306 HIS A C 1
ATOM 2456 O O . HIS A 1 306 ? 4.048 26.651 -25.259 1.00 44.66 306 HIS A O 1
ATOM 2462 N N . LEU A 1 307 ? 3.835 24.470 -24.793 1.00 47.66 307 LEU A N 1
ATOM 2463 C CA . LEU A 1 307 ? 4.969 24.009 -25.609 1.00 47.66 307 LEU A CA 1
ATOM 2464 C C . LEU A 1 307 ? 4.595 23.761 -27.080 1.00 47.66 307 LEU A C 1
ATOM 2466 O O . LEU A 1 307 ? 5.487 23.524 -27.898 1.00 47.66 307 LEU A O 1
ATOM 2470 N N . HIS A 1 308 ? 3.313 23.872 -27.448 1.00 49.12 308 HIS A N 1
ATOM 2471 C CA . HIS A 1 308 ? 2.908 24.040 -28.842 1.00 49.12 308 HIS A CA 1
ATOM 2472 C C . HIS A 1 308 ? 3.297 25.445 -29.322 1.00 49.12 308 HIS A C 1
ATOM 2474 O O . HIS A 1 308 ? 2.477 26.352 -29.419 1.00 49.12 308 HIS A O 1
ATOM 2480 N N . ILE A 1 309 ? 4.586 25.620 -29.615 1.00 47.34 309 ILE A N 1
ATOM 2481 C CA . ILE A 1 309 ? 5.094 26.739 -30.403 1.00 47.34 309 ILE A CA 1
ATOM 2482 C C . ILE A 1 309 ? 4.329 26.716 -31.728 1.00 47.34 309 ILE A C 1
ATOM 2484 O O . ILE A 1 309 ? 4.381 25.720 -32.456 1.00 47.34 309 ILE A O 1
ATOM 2488 N N . GLU A 1 310 ? 3.599 27.796 -32.010 1.00 45.06 310 GLU A N 1
ATOM 2489 C CA . GLU A 1 310 ? 2.994 28.073 -33.309 1.00 45.06 310 GLU A CA 1
ATOM 2490 C C . GLU A 1 310 ? 4.002 27.711 -34.403 1.00 45.06 310 GLU A C 1
ATOM 2492 O O . GLU A 1 310 ? 5.075 28.306 -34.510 1.00 45.06 310 GLU A O 1
ATOM 2497 N N . SER A 1 311 ? 3.687 26.685 -35.195 1.00 40.56 311 SER A N 1
ATOM 2498 C CA . SER A 1 311 ? 4.461 26.405 -36.398 1.00 40.56 311 SER A CA 1
ATOM 2499 C C . SER A 1 311 ? 4.350 27.650 -37.279 1.00 40.56 311 SER A C 1
ATOM 2501 O O . SER A 1 311 ? 3.223 28.003 -37.635 1.00 40.56 311 SER A O 1
ATOM 2503 N N . PRO A 1 312 ? 5.452 28.350 -37.612 1.00 41.16 312 PRO A N 1
ATOM 2504 C CA . PRO A 1 312 ? 5.359 29.514 -38.473 1.00 41.16 312 PRO A CA 1
ATOM 2505 C C . PRO A 1 312 ? 4.765 29.049 -39.799 1.00 41.16 312 PRO A C 1
ATOM 2507 O O . PRO A 1 312 ? 5.275 28.126 -40.439 1.00 41.16 312 PRO A O 1
ATOM 2510 N N . SER A 1 313 ? 3.636 29.658 -40.155 1.00 44.88 313 SER A N 1
ATOM 2511 C CA . SER A 1 313 ? 2.920 29.451 -41.407 1.00 44.88 313 SER A CA 1
ATOM 2512 C C . SER A 1 313 ? 3.905 29.364 -42.572 1.00 44.88 313 SER A C 1
ATOM 2514 O O . SER A 1 313 ? 4.748 30.248 -42.741 1.00 44.88 313 SER A O 1
ATOM 2516 N N . ALA A 1 314 ? 3.792 28.291 -43.355 1.00 46.44 314 ALA A N 1
ATOM 2517 C CA . ALA A 1 314 ? 4.595 28.052 -44.546 1.00 46.44 314 ALA A CA 1
ATOM 2518 C C . ALA A 1 314 ? 4.650 29.302 -45.452 1.00 46.44 314 ALA A C 1
ATOM 2520 O O . ALA A 1 314 ? 3.632 29.982 -45.604 1.00 46.44 314 ALA A O 1
ATOM 2521 N N . PRO A 1 315 ? 5.804 29.615 -46.071 1.00 45.84 315 PRO A N 1
ATOM 2522 C CA . PRO A 1 315 ? 5.921 30.770 -46.947 1.00 45.84 315 PRO A CA 1
ATOM 2523 C C . PRO A 1 315 ? 5.017 30.598 -48.170 1.00 45.84 315 PRO A C 1
ATOM 2525 O O . PRO A 1 315 ? 5.147 29.644 -48.941 1.00 45.84 315 PRO A O 1
ATOM 2528 N N . THR A 1 316 ? 4.102 31.547 -48.338 1.00 48.19 316 THR A N 1
ATOM 2529 C CA . THR A 1 316 ? 3.226 31.696 -49.497 1.00 48.19 316 THR A CA 1
ATOM 2530 C C . THR A 1 316 ? 4.074 31.740 -50.766 1.00 48.19 316 THR A C 1
ATOM 2532 O O . THR A 1 316 ? 4.890 32.640 -50.958 1.00 48.19 316 THR A O 1
ATOM 2535 N N . SER A 1 317 ? 3.906 30.744 -51.632 1.00 49.94 317 SER A N 1
ATOM 2536 C CA . SER A 1 317 ? 4.544 30.707 -52.947 1.00 49.94 317 SER A CA 1
ATOM 2537 C C . SER A 1 317 ? 3.954 31.818 -53.828 1.00 49.94 317 SER A C 1
ATOM 2539 O O . SER A 1 317 ? 2.728 31.938 -53.881 1.00 49.94 317 SER A O 1
ATOM 2541 N N . PRO A 1 318 ? 4.760 32.633 -54.532 1.00 52.00 318 PRO A N 1
ATOM 2542 C CA . PRO A 1 318 ? 4.219 33.599 -55.478 1.00 52.00 318 PRO A CA 1
ATOM 2543 C C . PRO A 1 318 ? 3.740 32.891 -56.755 1.00 52.00 318 PRO A C 1
ATOM 2545 O O . PRO A 1 318 ? 4.473 32.115 -57.368 1.00 52.00 318 PRO A O 1
ATOM 2548 N N . SER A 1 319 ? 2.494 33.170 -57.141 1.00 48.78 319 SER A N 1
ATOM 2549 C CA . SER A 1 319 ? 1.874 32.751 -58.403 1.00 48.78 319 SER A CA 1
ATOM 2550 C C . SER A 1 319 ? 2.630 33.293 -59.628 1.00 48.78 319 SER A C 1
ATOM 2552 O O . SER A 1 319 ? 3.199 34.385 -59.553 1.00 48.78 319 SER A O 1
ATOM 2554 N N . PRO A 1 320 ? 2.609 32.587 -60.775 1.00 51.69 320 PRO A N 1
ATOM 2555 C CA . PRO A 1 320 ? 3.313 33.018 -61.974 1.00 51.69 320 PRO A CA 1
ATOM 2556 C C . PRO A 1 320 ? 2.512 34.108 -62.696 1.00 51.69 320 PRO A C 1
ATOM 2558 O O . PRO A 1 320 ? 1.301 33.978 -62.886 1.00 51.69 320 PRO A O 1
ATOM 2561 N N . LEU A 1 321 ? 3.191 35.168 -63.129 1.00 45.47 321 LEU A N 1
ATOM 2562 C CA . LEU A 1 321 ? 2.666 36.121 -64.102 1.00 45.47 321 LEU A CA 1
ATOM 2563 C C . LEU A 1 321 ? 3.517 36.039 -65.372 1.00 45.47 321 LEU A C 1
ATOM 2565 O O . LEU A 1 321 ? 4.715 36.292 -65.306 1.00 45.47 321 LEU A O 1
ATOM 2569 N N . TYR A 1 322 ? 2.827 35.628 -66.443 1.00 47.25 322 TYR A N 1
ATOM 2570 C CA . TYR A 1 322 ? 3.031 35.829 -67.887 1.00 47.25 322 TYR A CA 1
ATOM 2571 C C . TYR A 1 322 ? 4.441 35.997 -68.458 1.00 47.25 322 TYR A C 1
ATOM 2573 O O . TYR A 1 322 ? 5.088 37.031 -68.187 1.00 47.25 322 TYR A O 1
#

InterPro domains:
  IPR007224 Transcription initiation factor Rrn11, conserved region [PF04090] (10-116)
  IPR053029 Transcription initiation factor Rrn11 [PTHR28244] (2-307)

Radius of gyration: 28.81 Å; chains: 1; bounding box: 63×76×100 Å

Secondary structure (DSSP, 8-state):
-----PPPPPHHHHHHHHHHHHHHHHHHHHHHHHTT-HHHHHHHHHHHHHPEETTEE--TTGGGHHHHHHHHHHHHHHHHS----------TTS--PPP-SS-HHHHHHHHHHHHHHHHHS---TT-TTS--HHHHHHHHHHHHHHHHHHHHHHHHHHHHHHHHHHTTS-S---HHHHHHHHHHHHHHHHHHHHHHHHHHHHHHHHHHHHHTSTTGGG-HHHHHHHHHHHHHHHHHHHHTSSS--HHHHHHHT-------S----HHHHHHHHHHHHHHHHHHHHHHHHHHHHHHHHHHHHHHHHHT---------PPPP--